Protein AF-A0A956I3L7-F1 (afdb_monomer_lite)

Secondary structure (DSSP, 8-state):
--HHHHHHHHHHHHHHHHHHHHTTS-HHHHHH-HHHHHHHHHHHHHHHHHTTT-------------TT-HHHHHHHHHHHHHHHHHHHHHHHHHHHHHHHHHHHHHHHHHHHHHHHHHHHHHHHHHHHHHHHHHHHHHHHHHHHHHHHHHHHHHHHHHHHHHHHHHHHHHHIIIIIHHHHHHHHHHHHHHHHHHHHHHHHHHHHHHHHHHHHHHHHHS-SSSHHHHHHHHHHHHHHHHHTTSS-------------------SSSSTTTHHHHHHHHHH---HHHHHHTTS---------

Foldseek 3Di:
DPPVVVVVVLVVLLVVLLVVLVVVDDLVRCVVCVPVSQVSSQVSSQVVCVVVPDHDDDDHDDDDDDPVCVVVVVVVVVVVVVVVVVVVVVVVVVVVVVVVVVVVVVVVVVVVVVVVVVVVVVVVVVVVVVVVVVVVVVVVVVVVVVVVVVVVVVVVVVVVVVVVVVVVVVCCVVPVVVVVVVVVVVVVVVVVVVVVVVVVVVVVVVVVVVVVVVPVVDPDPPPVVVCVVVVVVVVVVVVVPPPDPDDDDDDDDDDDDDDDDDDPPVVVVVVVVVVCVPPVDDPVVVVVVVPDDDDDDDDD

Structure (mmCIF, N/CA/C/O backbone):
data_AF-A0A956I3L7-F1
#
_entry.id   AF-A0A956I3L7-F1
#
loop_
_atom_site.group_PDB
_atom_site.id
_atom_site.type_symbol
_atom_site.label_atom_id
_atom_site.label_alt_id
_atom_site.label_comp_id
_atom_site.label_as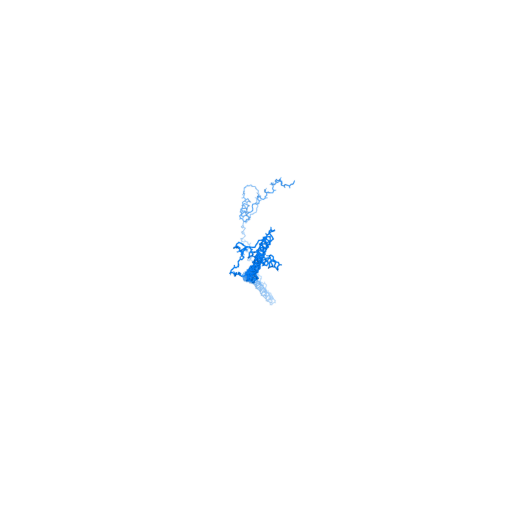ym_id
_atom_site.label_entity_id
_atom_site.label_seq_id
_atom_site.pdbx_PDB_ins_code
_atom_site.Cartn_x
_atom_site.Cartn_y
_atom_site.Cartn_z
_atom_site.occupancy
_atom_site.B_iso_or_equiv
_atom_site.auth_seq_id
_atom_site.auth_comp_id
_atom_site.auth_asym_id
_atom_site.auth_atom_id
_atom_site.pdbx_PDB_model_num
ATOM 1 N N . LYS A 1 1 ? -61.098 -6.245 87.741 1.00 63.22 1 LYS A N 1
ATOM 2 C CA . LYS A 1 1 ? -60.316 -5.208 87.028 1.00 63.22 1 LYS A CA 1
ATOM 3 C C . LYS A 1 1 ? -61.206 -4.581 85.975 1.00 63.22 1 LYS A C 1
ATOM 5 O O . LYS A 1 1 ? -61.964 -5.313 85.343 1.00 63.22 1 LYS A O 1
ATOM 10 N N . SER A 1 2 ? -61.163 -3.263 85.810 1.00 82.19 2 SER A N 1
ATOM 11 C CA . SER A 1 2 ? -61.859 -2.617 84.692 1.00 82.19 2 SER A CA 1
ATOM 12 C C . SER A 1 2 ? -61.231 -3.060 83.359 1.00 82.19 2 SER A C 1
ATOM 14 O O . SER A 1 2 ? -60.049 -3.401 83.302 1.00 82.19 2 SER A O 1
ATOM 16 N N . ARG A 1 3 ? -61.993 -3.062 82.257 1.00 82.44 3 ARG A N 1
ATOM 17 C CA . ARG A 1 3 ? -61.459 -3.391 80.917 1.00 82.44 3 ARG A CA 1
ATOM 18 C C . ARG A 1 3 ? -60.275 -2.487 80.533 1.00 82.44 3 ARG A C 1
ATOM 20 O O . ARG A 1 3 ? -59.364 -2.926 79.840 1.00 82.44 3 ARG A O 1
ATOM 27 N N . ALA A 1 4 ? -60.277 -1.245 81.020 1.00 85.81 4 ALA A N 1
ATOM 28 C CA . ALA A 1 4 ? -59.193 -0.287 80.833 1.00 85.81 4 ALA A CA 1
ATOM 29 C C . ALA A 1 4 ? -57.895 -0.719 81.540 1.00 85.81 4 ALA A C 1
ATOM 31 O O . ALA A 1 4 ? -56.825 -0.612 80.950 1.00 85.81 4 ALA A O 1
ATOM 32 N N . GLU A 1 5 ? -57.977 -1.272 82.754 1.00 83.56 5 GLU A N 1
ATOM 33 C CA . GLU A 1 5 ? -56.811 -1.828 83.458 1.00 83.56 5 GLU A CA 1
ATOM 34 C C . GLU A 1 5 ? -56.231 -3.049 82.740 1.00 83.56 5 GLU A C 1
ATOM 36 O O . GLU A 1 5 ? -55.015 -3.172 82.644 1.00 83.56 5 GLU A O 1
ATOM 41 N N . ILE A 1 6 ? -57.078 -3.939 82.211 1.00 84.69 6 ILE A N 1
ATOM 42 C CA . ILE A 1 6 ? -56.622 -5.136 81.483 1.00 84.69 6 ILE A CA 1
ATOM 43 C C . ILE A 1 6 ? -55.900 -4.736 80.190 1.00 84.69 6 ILE A C 1
ATOM 45 O O . ILE A 1 6 ? -54.824 -5.251 79.906 1.00 84.69 6 ILE A O 1
ATOM 49 N N . MET A 1 7 ? -56.441 -3.765 79.443 1.00 86.69 7 MET A N 1
ATOM 50 C CA . MET A 1 7 ? -55.773 -3.233 78.249 1.00 86.69 7 MET A CA 1
ATOM 51 C C . MET A 1 7 ? -54.461 -2.516 78.574 1.00 86.69 7 MET A C 1
ATOM 53 O O . MET A 1 7 ? -53.517 -2.601 77.793 1.00 86.69 7 MET A O 1
ATOM 57 N N . LYS A 1 8 ? -54.391 -1.816 79.713 1.00 89.81 8 LYS A N 1
ATOM 58 C CA . LYS A 1 8 ? -53.162 -1.153 80.158 1.00 89.81 8 LYS A CA 1
ATOM 59 C C . LYS A 1 8 ? -52.068 -2.173 80.480 1.00 89.81 8 LYS A C 1
ATOM 61 O O . LYS A 1 8 ? -50.970 -2.042 79.958 1.00 89.81 8 LYS A O 1
ATOM 66 N N . VAL A 1 9 ? -52.392 -3.210 81.255 1.00 86.50 9 VAL A N 1
ATOM 67 C CA . VAL A 1 9 ? -51.440 -4.279 81.604 1.00 86.50 9 VAL A CA 1
ATOM 68 C C . VAL A 1 9 ? -50.968 -5.024 80.353 1.00 86.50 9 VAL A C 1
ATOM 70 O O . VAL A 1 9 ? -49.772 -5.198 80.174 1.00 86.50 9 VAL A O 1
ATOM 73 N N . ALA A 1 10 ? -51.876 -5.385 79.441 1.00 86.94 10 ALA A N 1
ATOM 74 C CA . ALA A 1 10 ? -51.508 -6.052 78.190 1.00 86.94 10 ALA A CA 1
ATOM 75 C C . ALA A 1 10 ? -50.578 -5.198 77.309 1.00 86.94 10 ALA A C 1
ATOM 77 O O . ALA A 1 10 ? -49.649 -5.719 76.696 1.00 86.94 10 ALA A O 1
ATOM 78 N N . ARG A 1 11 ? -50.810 -3.877 77.260 1.00 88.88 11 ARG A N 1
ATOM 79 C CA . ARG A 1 11 ? -49.937 -2.938 76.545 1.00 88.88 11 ARG A CA 1
ATOM 80 C C . ARG A 1 11 ? -48.554 -2.864 77.185 1.00 88.88 11 ARG A C 1
ATOM 82 O O . ARG A 1 11 ? -47.568 -2.955 76.468 1.00 88.88 11 ARG A O 1
ATOM 89 N N . GLU A 1 12 ? -48.486 -2.727 78.507 1.00 90.12 12 GLU A N 1
ATOM 90 C CA . GLU A 1 12 ? -47.218 -2.657 79.242 1.00 90.12 12 GLU A CA 1
ATOM 91 C C . GLU A 1 12 ? -46.394 -3.947 79.078 1.00 90.12 12 GLU A C 1
ATOM 93 O O . GLU A 1 12 ? -45.185 -3.869 78.871 1.00 90.12 12 GLU A O 1
ATOM 98 N N . THR A 1 13 ? -47.034 -5.123 79.080 1.00 88.25 13 THR A N 1
ATOM 99 C CA . THR A 1 13 ? -46.373 -6.413 78.805 1.00 88.25 13 THR A CA 1
ATOM 100 C C . THR A 1 13 ? -45.817 -6.478 77.379 1.00 88.25 13 THR A C 1
ATOM 102 O O . THR A 1 13 ? -44.652 -6.818 77.185 1.00 88.25 13 THR A O 1
ATOM 105 N N . LEU A 1 14 ? -46.602 -6.081 76.371 1.00 88.50 14 LEU A N 1
ATOM 106 C CA . LEU A 1 14 ? -46.150 -6.058 74.975 1.00 88.50 14 LEU A CA 1
ATOM 107 C C . LEU A 1 14 ? -45.019 -5.047 74.729 1.00 88.50 14 LEU A C 1
ATOM 109 O O . LEU A 1 14 ? -44.084 -5.340 73.986 1.00 88.50 14 LEU A O 1
ATOM 113 N N . GLU A 1 15 ? -45.075 -3.872 75.358 1.00 89.81 15 GLU A N 1
ATOM 114 C CA . GLU A 1 15 ? -44.004 -2.870 75.296 1.00 89.81 15 GLU A CA 1
ATOM 115 C C . GLU A 1 15 ? -42.722 -3.362 75.986 1.00 89.81 15 GLU A C 1
ATOM 117 O O . GLU A 1 15 ? -41.619 -3.095 75.500 1.00 89.81 15 GLU A O 1
ATOM 122 N N . GLY A 1 16 ? -42.860 -4.113 77.084 1.00 89.88 16 GLY A N 1
ATOM 123 C CA . GLY A 1 16 ? -41.756 -4.782 77.770 1.00 89.88 16 GLY A CA 1
ATOM 124 C C . GLY A 1 16 ? -41.037 -5.781 76.864 1.00 89.88 16 GLY A C 1
ATOM 125 O O . GLY A 1 16 ? -39.820 -5.683 76.692 1.00 89.88 16 GLY A O 1
ATOM 126 N N . ASN A 1 17 ? -41.791 -6.662 76.206 1.00 88.31 17 ASN A N 1
ATOM 127 C CA . ASN A 1 17 ? -41.230 -7.702 75.335 1.00 88.31 17 ASN A CA 1
ATOM 128 C C . ASN A 1 17 ? -40.648 -7.099 74.054 1.00 88.31 17 ASN A C 1
ATOM 130 O O . ASN A 1 17 ? -39.552 -7.470 73.632 1.00 88.31 17 ASN A O 1
ATOM 134 N N . LEU A 1 18 ? -41.300 -6.068 73.503 1.00 89.31 18 LEU A N 1
ATOM 135 C CA . LEU A 1 18 ? -40.758 -5.272 72.402 1.00 89.31 18 LEU A CA 1
ATOM 136 C C . LEU A 1 18 ? -39.398 -4.668 72.770 1.00 89.31 18 LEU A C 1
ATOM 138 O O . LEU A 1 18 ? -38.443 -4.782 72.003 1.00 89.31 18 LEU A O 1
ATOM 142 N N . ARG A 1 19 ? -39.282 -4.062 73.956 1.00 88.81 19 ARG A N 1
ATOM 143 C CA . ARG A 1 19 ? -38.024 -3.473 74.431 1.00 88.81 19 ARG A CA 1
ATOM 144 C C . ARG A 1 19 ? -36.947 -4.533 74.678 1.00 88.81 19 ARG A C 1
ATOM 146 O O . ARG A 1 19 ? -35.793 -4.294 74.329 1.00 88.81 19 ARG A O 1
ATOM 153 N N . GLY A 1 20 ? -37.312 -5.683 75.244 1.00 88.44 20 GLY A N 1
ATOM 154 C CA . GLY A 1 20 ? -36.397 -6.799 75.495 1.00 88.44 20 GLY A CA 1
ATOM 155 C C . GLY A 1 20 ? -35.782 -7.343 74.207 1.00 88.44 20 GLY A C 1
ATOM 156 O O . GLY A 1 20 ? -34.559 -7.420 74.089 1.00 88.44 20 GLY A O 1
ATOM 157 N N . VAL A 1 21 ? -36.611 -7.621 73.197 1.00 87.12 21 VAL A N 1
ATOM 158 C CA . VAL A 1 21 ? -36.133 -8.112 71.895 1.00 87.12 21 VAL A CA 1
ATOM 159 C C . VAL A 1 21 ? -35.312 -7.037 71.168 1.00 87.12 21 VAL A C 1
ATOM 161 O O . VAL A 1 21 ? -34.251 -7.349 70.623 1.00 87.12 21 VAL A O 1
ATOM 164 N N . MET A 1 22 ? -35.724 -5.762 71.220 1.00 86.25 22 MET A N 1
ATOM 165 C CA . MET A 1 22 ? -34.963 -4.645 70.632 1.00 86.25 22 MET A CA 1
ATOM 166 C C . MET A 1 22 ? -33.585 -4.431 71.263 1.00 86.25 22 MET A C 1
ATOM 168 O O . MET A 1 22 ? -32.680 -3.977 70.571 1.00 86.25 22 MET A O 1
ATOM 172 N N . ALA A 1 23 ? -33.382 -4.792 72.532 1.00 87.56 23 ALA A N 1
ATOM 173 C CA . ALA A 1 23 ? -32.074 -4.682 73.179 1.00 87.56 23 ALA A CA 1
ATOM 174 C C . ALA A 1 23 ? -31.037 -5.685 72.635 1.00 87.56 23 ALA A C 1
ATOM 176 O O . ALA A 1 23 ? -29.838 -5.492 72.826 1.00 87.56 23 ALA A O 1
ATOM 177 N N . THR A 1 24 ? -31.484 -6.752 71.966 1.00 87.38 24 THR A N 1
ATOM 178 C CA . THR A 1 24 ? -30.609 -7.820 71.450 1.00 87.38 24 THR A CA 1
ATOM 179 C C . THR A 1 24 ? -30.235 -7.661 69.975 1.00 87.38 24 THR A C 1
ATOM 181 O O . THR A 1 24 ? -29.331 -8.348 69.501 1.00 87.38 24 THR A O 1
ATOM 184 N N . LEU A 1 25 ? -30.913 -6.771 69.243 1.00 87.75 25 LEU A N 1
ATOM 185 C CA . LEU A 1 25 ? -30.753 -6.584 67.799 1.00 87.75 25 LEU A CA 1
ATOM 186 C C . LEU A 1 25 ? -30.222 -5.186 67.483 1.00 87.75 25 LEU A C 1
ATOM 188 O O . LEU A 1 25 ? -30.549 -4.215 68.161 1.00 87.75 25 LEU A O 1
ATOM 192 N N . THR A 1 26 ? -29.437 -5.062 66.412 1.00 88.38 26 THR A N 1
ATOM 193 C CA . THR A 1 26 ? -29.002 -3.742 65.934 1.00 88.38 26 THR A CA 1
ATOM 194 C C . THR A 1 26 ? -30.087 -3.078 65.073 1.00 88.38 26 THR A C 1
ATOM 196 O O . THR A 1 26 ? -30.868 -3.784 64.424 1.00 88.38 26 THR A O 1
ATOM 199 N N . PRO A 1 27 ? -30.141 -1.733 64.990 1.00 85.44 27 PRO A N 1
ATOM 200 C CA . PRO A 1 27 ? -31.133 -1.025 64.173 1.00 85.44 27 PRO A CA 1
ATOM 201 C C . PRO A 1 27 ? -31.183 -1.488 62.705 1.00 85.44 27 PRO A C 1
ATOM 203 O O . PRO A 1 27 ? -32.245 -1.502 62.082 1.00 85.44 27 PRO A O 1
ATOM 206 N N . GLU A 1 28 ? -30.051 -1.911 62.138 1.00 85.38 28 GLU A N 1
ATOM 207 C CA . GLU A 1 28 ? -29.968 -2.431 60.773 1.00 85.38 28 GLU A CA 1
ATOM 208 C C . GLU A 1 28 ? -30.591 -3.814 60.636 1.00 85.38 28 GLU A C 1
ATOM 210 O O . GLU A 1 28 ? -31.234 -4.072 59.621 1.00 85.38 28 GLU A O 1
ATOM 215 N N . GLN A 1 29 ? -30.410 -4.692 61.625 1.00 87.06 29 GLN A N 1
ATOM 216 C CA . GLN A 1 29 ? -30.987 -6.038 61.624 1.00 87.06 29 GLN A CA 1
ATOM 217 C C . GLN A 1 29 ? -32.512 -5.970 61.713 1.00 87.06 29 GLN A C 1
ATOM 219 O O . GLN A 1 29 ? -33.202 -6.626 60.937 1.00 87.06 29 GLN A O 1
ATOM 224 N N . VAL A 1 30 ? -33.031 -5.094 62.579 1.00 86.44 30 VAL A N 1
ATOM 225 C CA . VAL A 1 30 ? -34.476 -4.851 62.736 1.00 86.44 30 VAL A CA 1
ATOM 226 C C . VAL A 1 30 ? -35.106 -4.324 61.444 1.00 86.44 30 VAL A C 1
ATOM 228 O O . VAL A 1 30 ? -36.262 -4.619 61.139 1.00 86.44 30 VAL A O 1
ATOM 231 N N . ASN A 1 31 ? -34.358 -3.540 60.662 1.00 84.44 31 ASN A N 1
ATOM 232 C CA . ASN A 1 31 ? -34.863 -2.996 59.407 1.00 84.44 31 ASN A CA 1
ATOM 233 C C . ASN A 1 31 ? -34.664 -3.929 58.197 1.00 84.44 31 ASN A C 1
ATOM 235 O O . ASN A 1 31 ? -35.471 -3.874 57.271 1.00 84.44 31 ASN A O 1
ATOM 239 N N . GLN A 1 32 ? -33.612 -4.754 58.186 1.00 85.44 32 GLN A N 1
ATOM 240 C CA . GLN A 1 32 ? -33.314 -5.691 57.094 1.00 85.44 32 GLN A CA 1
ATOM 241 C C . GLN A 1 32 ? -34.198 -6.937 57.127 1.00 85.44 32 GLN A C 1
ATOM 243 O O . GLN A 1 32 ? -34.609 -7.392 56.063 1.00 85.44 32 GLN A O 1
ATOM 248 N N . ASP A 1 33 ? -34.506 -7.459 58.317 1.00 86.38 33 ASP A N 1
ATOM 249 C CA . ASP A 1 33 ? -35.279 -8.691 58.483 1.00 86.38 33 ASP A CA 1
ATOM 250 C C . ASP A 1 33 ? -36.397 -8.506 59.520 1.00 86.38 33 ASP A C 1
ATOM 252 O O . ASP A 1 33 ? -36.299 -8.864 60.699 1.00 86.38 33 ASP A O 1
ATOM 256 N N . LYS A 1 34 ? -37.483 -7.875 59.058 1.00 85.25 34 LYS A N 1
ATOM 257 C CA . LYS A 1 34 ? -38.670 -7.586 59.877 1.00 85.25 34 LYS A CA 1
ATOM 258 C C . LYS A 1 34 ? -39.440 -8.854 60.247 1.00 85.25 34 LYS A C 1
ATOM 260 O O . LYS A 1 34 ? -40.128 -8.856 61.264 1.00 85.25 34 LYS A O 1
ATOM 265 N N . GLU A 1 35 ? -39.341 -9.906 59.438 1.00 86.56 35 GLU A N 1
ATOM 266 C CA . GLU A 1 35 ? -40.045 -11.170 59.666 1.00 86.56 35 GLU A CA 1
ATOM 267 C C . GLU A 1 35 ? -39.396 -11.948 60.808 1.00 86.56 35 GLU A C 1
ATOM 269 O O . GLU A 1 35 ? -40.085 -12.311 61.761 1.00 86.56 35 GLU A O 1
ATOM 274 N N . ALA A 1 36 ? -38.069 -12.109 60.789 1.00 86.31 36 ALA A N 1
ATOM 275 C CA . ALA A 1 36 ? -37.352 -12.773 61.876 1.00 86.31 36 ALA A CA 1
ATOM 276 C C . ALA A 1 36 ? -37.520 -12.042 63.218 1.00 86.31 36 ALA A C 1
ATOM 278 O O . ALA A 1 36 ? -37.622 -12.673 64.273 1.00 86.31 36 ALA A O 1
ATOM 279 N N . PHE A 1 37 ? -37.576 -10.708 63.188 1.00 86.88 37 PHE A N 1
ATOM 280 C CA . PHE A 1 37 ? -37.888 -9.907 64.368 1.00 86.88 37 PHE A CA 1
ATOM 281 C C . PHE A 1 37 ? -39.329 -10.131 64.861 1.00 86.88 37 PHE A C 1
ATOM 283 O O . PHE A 1 37 ? -39.535 -10.343 66.057 1.00 86.88 37 PHE A O 1
ATOM 290 N N . ALA A 1 38 ? -40.316 -10.128 63.959 1.00 88.19 38 ALA A N 1
ATOM 291 C CA . ALA A 1 38 ? -41.718 -10.337 64.313 1.00 88.19 38 ALA A CA 1
ATOM 292 C C . ALA A 1 38 ? -41.971 -11.725 64.924 1.00 88.19 38 ALA A C 1
ATOM 294 O O . ALA A 1 38 ? -42.733 -11.824 65.883 1.00 88.19 38 ALA A O 1
ATOM 295 N N . VAL A 1 39 ? -41.308 -12.773 64.423 1.00 88.44 39 VAL A N 1
ATOM 296 C CA . VAL A 1 39 ? -41.415 -14.137 64.972 1.00 88.44 39 VAL A CA 1
ATOM 297 C C . VAL A 1 39 ? -40.924 -14.183 66.420 1.00 88.44 39 VAL A C 1
ATOM 299 O O . VAL A 1 39 ? -41.689 -14.555 67.304 1.00 88.44 39 VAL A O 1
ATOM 302 N N . LYS A 1 40 ? -39.703 -13.699 66.686 1.00 87.75 40 LYS A N 1
ATOM 303 C CA . LYS A 1 40 ? -39.127 -13.671 68.045 1.00 87.75 40 LYS A CA 1
ATOM 304 C C . LYS A 1 40 ? -39.965 -12.858 69.028 1.00 87.75 40 LYS A C 1
ATOM 306 O O . LYS A 1 40 ? -40.109 -13.231 70.185 1.00 87.75 40 LYS A O 1
ATOM 311 N N . LEU A 1 41 ? -40.513 -11.732 68.569 1.00 88.69 41 LEU A N 1
ATOM 312 C CA . LEU A 1 41 ? -41.381 -10.903 69.396 1.00 88.69 41 LEU A CA 1
ATOM 313 C C . LEU A 1 41 ? -42.715 -11.593 69.700 1.00 88.69 41 LEU A C 1
ATOM 315 O O . LEU A 1 41 ? -43.235 -11.434 70.799 1.00 88.69 41 LEU A O 1
ATOM 319 N N . THR A 1 42 ? -43.263 -12.341 68.743 1.00 89.81 42 THR A N 1
ATOM 320 C CA . THR A 1 42 ? -44.524 -13.073 68.921 1.00 89.81 42 THR A CA 1
ATOM 321 C C . THR A 1 42 ? -44.352 -14.215 69.918 1.00 89.81 42 THR A C 1
ATOM 323 O O . THR A 1 42 ? -45.177 -14.329 70.815 1.00 89.81 42 THR A O 1
ATOM 326 N N . GLU A 1 43 ? -43.260 -14.981 69.830 1.00 88.88 43 GLU A N 1
ATOM 327 C CA . GLU A 1 43 ? -42.950 -16.075 70.767 1.00 88.88 43 GLU A CA 1
ATOM 328 C C . GLU A 1 43 ? -42.854 -15.582 72.224 1.00 88.88 43 GLU A C 1
ATOM 330 O O . GLU A 1 43 ? -43.506 -16.128 73.115 1.00 88.88 43 GLU A O 1
ATOM 335 N N . GLU A 1 44 ? -42.104 -14.501 72.467 1.00 88.25 44 GLU A N 1
ATOM 336 C CA . GLU A 1 44 ? -41.941 -13.934 73.814 1.00 88.25 44 GLU A CA 1
ATOM 337 C C . GLU A 1 44 ? -43.244 -13.288 74.325 1.00 88.25 44 GLU A C 1
ATOM 339 O O . GLU A 1 44 ? -43.628 -13.420 75.487 1.00 88.25 44 GLU A O 1
ATOM 344 N N . ALA A 1 45 ? -43.965 -12.578 73.450 1.00 89.81 45 ALA A N 1
ATOM 345 C CA . ALA A 1 45 ? -45.243 -11.954 73.784 1.00 89.81 45 ALA A CA 1
ATOM 346 C C . ALA A 1 45 ? -46.350 -12.972 74.088 1.00 89.81 45 ALA A C 1
ATOM 348 O O . ALA A 1 45 ? -47.165 -12.730 74.979 1.00 89.81 45 ALA A O 1
ATOM 349 N N . GLU A 1 46 ? -46.396 -14.091 73.367 1.00 90.06 46 GLU A N 1
ATOM 350 C CA . GLU A 1 46 ? -47.381 -15.153 73.571 1.00 90.06 46 GLU A CA 1
ATOM 351 C C . GLU A 1 46 ? -47.207 -15.811 74.944 1.00 90.06 46 GLU A C 1
ATOM 353 O O . GLU A 1 46 ? -48.192 -15.980 75.668 1.00 90.06 46 GLU A O 1
ATOM 358 N N . HIS A 1 47 ? -45.965 -16.098 75.348 1.00 88.56 47 HIS A N 1
ATOM 359 C CA . HIS A 1 47 ? -45.659 -16.671 76.660 1.00 88.56 47 HIS A CA 1
ATOM 360 C C . HIS A 1 47 ? -46.150 -15.774 77.813 1.00 88.56 47 HIS A C 1
ATOM 362 O O . HIS A 1 47 ? -46.863 -16.231 78.713 1.00 88.56 47 HIS A O 1
ATOM 368 N N . ASP A 1 48 ? -45.847 -14.475 77.764 1.00 88.25 48 ASP A N 1
ATOM 369 C CA . ASP A 1 48 ? -46.184 -13.557 78.857 1.00 88.25 48 ASP A CA 1
ATOM 370 C C . ASP A 1 48 ? -47.652 -13.125 78.880 1.00 88.25 48 ASP A C 1
ATOM 372 O O . ASP A 1 48 ? -48.227 -12.943 79.958 1.00 88.25 48 ASP A O 1
ATOM 376 N N . LEU A 1 49 ? -48.302 -12.998 77.719 1.00 87.75 49 LEU A N 1
ATOM 377 C CA . LEU A 1 49 ? -49.740 -12.724 77.661 1.00 87.75 49 LEU A CA 1
ATOM 378 C C . LEU A 1 49 ? -50.563 -13.924 78.144 1.00 87.75 49 LEU A C 1
ATOM 380 O O . LEU A 1 49 ? -51.559 -13.730 78.852 1.00 87.75 49 LEU A O 1
ATOM 384 N N . THR A 1 50 ? -50.108 -15.149 77.862 1.00 88.50 50 THR A N 1
ATOM 385 C CA . THR A 1 50 ? -50.746 -16.380 78.350 1.00 88.50 50 THR A CA 1
ATOM 386 C C . THR A 1 50 ? -50.707 -16.460 79.878 1.00 88.50 50 THR A C 1
ATOM 388 O O . THR A 1 50 ? -51.717 -16.801 80.496 1.00 88.50 50 THR A O 1
ATOM 391 N N . ASN A 1 51 ? -49.607 -16.028 80.510 1.00 85.38 51 ASN A N 1
ATOM 392 C CA . ASN A 1 51 ? -49.474 -15.959 81.974 1.00 85.38 51 ASN A CA 1
ATOM 393 C C . ASN A 1 51 ? -50.489 -15.011 82.647 1.00 85.38 51 ASN A C 1
ATOM 395 O O . ASN A 1 51 ? -50.759 -15.134 83.843 1.00 85.38 51 ASN A O 1
ATOM 399 N N . ILE A 1 52 ? -51.081 -14.080 81.891 1.00 85.81 52 ILE A N 1
ATOM 400 C CA . ILE A 1 52 ? -52.102 -13.126 82.357 1.00 85.81 52 ILE A CA 1
ATOM 401 C C . ILE A 1 52 ? -53.511 -13.524 81.848 1.00 85.81 52 ILE A C 1
ATOM 403 O O . ILE A 1 52 ? -54.509 -12.892 82.206 1.00 85.81 52 ILE A O 1
ATOM 407 N N . GLY A 1 53 ? -53.622 -14.609 81.070 1.00 86.25 53 GLY A N 1
ATOM 408 C CA . GLY A 1 53 ? -54.878 -15.146 80.536 1.00 86.25 53 GLY A CA 1
ATOM 409 C C . GLY A 1 53 ? -55.360 -14.485 79.239 1.00 86.25 53 GLY A C 1
ATOM 410 O O . GLY A 1 53 ? -56.563 -14.469 78.977 1.00 86.25 53 GLY A O 1
ATOM 411 N N . LEU A 1 54 ? -54.453 -13.909 78.445 1.00 88.19 54 LEU A N 1
ATOM 412 C CA . LEU A 1 54 ? -54.736 -13.284 77.149 1.00 88.19 54 LEU A CA 1
ATOM 413 C C . LEU A 1 54 ? -54.089 -14.086 76.013 1.00 88.19 54 LEU A C 1
ATOM 415 O O . LEU A 1 54 ? -52.983 -14.589 76.167 1.00 88.19 54 LEU A O 1
ATOM 419 N N . VAL A 1 55 ? -54.764 -14.167 74.864 1.00 87.81 55 VAL A N 1
ATOM 420 C CA . VAL A 1 55 ? -54.250 -14.838 73.658 1.00 87.81 55 VAL A CA 1
ATOM 421 C C . VAL A 1 55 ? -53.886 -13.787 72.616 1.00 87.81 55 VAL A C 1
ATOM 423 O O . VAL A 1 55 ? -54.686 -12.893 72.324 1.00 87.81 55 VAL A O 1
ATOM 426 N N . LEU A 1 56 ? -52.678 -13.896 72.067 1.00 86.69 56 LEU A N 1
ATOM 427 C CA . LEU A 1 56 ? -52.198 -13.061 70.973 1.00 86.69 56 LEU A CA 1
ATOM 428 C C . LEU A 1 56 ? -52.540 -13.735 69.638 1.00 86.69 56 LEU A C 1
ATOM 430 O O . LEU A 1 56 ? -52.070 -14.831 69.371 1.00 86.69 56 LEU A O 1
ATOM 434 N N . ASP A 1 57 ? -53.361 -13.088 68.809 1.00 85.81 57 ASP A N 1
ATOM 435 C CA . ASP A 1 57 ? -53.786 -13.649 67.515 1.00 85.81 57 ASP A CA 1
ATOM 436 C C . ASP A 1 57 ? -52.805 -13.283 66.389 1.00 85.81 57 ASP A C 1
ATOM 438 O O . ASP A 1 57 ? -52.253 -14.142 65.708 1.00 85.81 57 ASP A O 1
ATOM 442 N N . THR A 1 58 ? -52.525 -11.986 66.209 1.00 83.62 58 THR A N 1
ATOM 443 C CA . THR A 1 58 ? -51.555 -11.523 65.207 1.00 83.62 58 THR A CA 1
ATOM 444 C C . THR A 1 58 ? -50.777 -10.303 65.690 1.00 83.62 58 THR A C 1
ATOM 446 O O . THR A 1 58 ? -51.332 -9.393 66.310 1.00 83.62 58 THR A O 1
ATOM 449 N N . LEU A 1 59 ? -49.487 -10.256 65.352 1.00 84.00 59 LEU A N 1
ATOM 450 C CA . LEU A 1 59 ? -48.614 -9.107 65.575 1.00 84.00 59 LEU A CA 1
ATOM 451 C C . LEU A 1 59 ? -47.892 -8.769 64.264 1.00 84.00 59 LEU A C 1
ATOM 453 O O . LEU A 1 59 ? -47.255 -9.623 63.654 1.00 84.00 59 LEU A O 1
ATOM 457 N N . LYS A 1 60 ? -48.018 -7.520 63.799 1.00 85.31 60 LYS A N 1
ATOM 458 C CA . LYS A 1 60 ? -47.370 -7.034 62.570 1.00 85.31 60 LYS A CA 1
ATOM 459 C C . LYS A 1 60 ? -46.610 -5.747 62.836 1.00 85.31 60 LYS A C 1
ATOM 461 O O . LYS A 1 60 ? -47.157 -4.798 63.395 1.00 85.31 60 LYS A O 1
ATOM 466 N N . ILE A 1 61 ? -45.372 -5.699 62.359 1.00 87.12 61 ILE A N 1
ATOM 467 C CA . ILE A 1 61 ? -44.551 -4.491 62.385 1.00 87.12 61 ILE A CA 1
ATOM 468 C C . ILE A 1 61 ? -44.917 -3.632 61.177 1.00 87.12 61 ILE A C 1
ATOM 470 O O . ILE A 1 61 ? -44.846 -4.097 60.042 1.00 87.12 61 ILE A O 1
ATOM 474 N N . GLN A 1 62 ? -45.317 -2.383 61.416 1.00 85.44 62 GLN A N 1
ATOM 475 C CA . GLN A 1 62 ? -45.655 -1.451 60.339 1.00 85.44 62 GLN A CA 1
ATOM 476 C C . GLN A 1 62 ? -44.407 -0.715 59.852 1.00 85.44 62 GLN A C 1
ATOM 478 O O . GLN A 1 62 ? -43.934 -0.959 58.748 1.00 85.44 62 GLN A O 1
ATOM 483 N N . ASN A 1 63 ? -43.834 0.139 60.701 1.00 84.12 63 ASN A N 1
ATOM 484 C CA . ASN A 1 63 ? -42.679 0.965 60.368 1.00 84.12 63 ASN A CA 1
ATOM 485 C C . ASN A 1 63 ? -41.648 0.920 61.494 1.00 84.12 63 ASN A C 1
ATOM 487 O O . ASN A 1 63 ? -41.998 0.772 62.662 1.00 84.12 63 ASN A O 1
ATOM 491 N N . VAL A 1 64 ? -40.378 1.057 61.119 1.00 84.25 64 VAL A N 1
ATOM 492 C CA . VAL A 1 64 ? -39.252 1.179 62.048 1.00 84.25 64 VAL A CA 1
ATOM 493 C C . VAL A 1 64 ? -38.576 2.493 61.708 1.00 84.25 64 VAL A C 1
ATOM 495 O O . VAL A 1 64 ? -38.116 2.673 60.583 1.00 84.25 64 VAL A O 1
ATOM 498 N N . THR A 1 65 ? -38.570 3.413 62.660 1.00 84.44 65 THR A N 1
ATOM 499 C CA . THR A 1 65 ? -37.980 4.744 62.519 1.00 84.44 65 THR A CA 1
ATOM 500 C C . THR A 1 65 ? -37.135 5.026 63.740 1.00 84.44 65 THR A C 1
ATOM 502 O O . THR A 1 65 ? -37.440 4.543 64.830 1.00 84.44 65 THR A O 1
ATOM 505 N N . ASP A 1 66 ? -36.095 5.823 63.562 1.00 86.88 66 ASP A N 1
ATOM 506 C CA . ASP A 1 66 ? -35.239 6.260 64.648 1.00 86.88 66 ASP A CA 1
ATOM 507 C C . ASP A 1 66 ? -35.353 7.779 64.845 1.00 86.88 66 ASP A C 1
ATOM 509 O O . ASP A 1 66 ? -35.602 8.522 63.899 1.00 86.88 66 ASP A O 1
ATOM 513 N N . GLU A 1 67 ? -35.189 8.252 66.080 1.00 85.56 67 GLU A N 1
ATOM 514 C CA . GLU A 1 67 ? -35.333 9.681 66.407 1.00 85.56 67 GLU A CA 1
ATOM 515 C C . GLU A 1 67 ? -34.174 10.536 65.863 1.00 85.56 67 GLU A C 1
ATOM 517 O O . GLU A 1 67 ? -34.321 11.743 65.680 1.00 85.56 67 GLU A O 1
ATOM 522 N N . VAL A 1 68 ? -33.019 9.914 65.594 1.00 86.88 68 VAL A N 1
ATOM 523 C CA . VAL A 1 68 ? -31.771 10.592 65.201 1.00 86.88 68 VAL A CA 1
ATOM 524 C C . VAL A 1 68 ? -31.553 10.575 63.672 1.00 86.88 68 VAL A C 1
ATOM 526 O O . VAL A 1 68 ? -30.664 11.260 63.164 1.00 86.88 68 VAL A O 1
ATOM 529 N N . GLY A 1 69 ? -32.368 9.841 62.907 1.00 87.31 69 GLY A N 1
ATOM 530 C CA . GLY A 1 69 ? -32.275 9.722 61.443 1.00 87.31 69 GLY A CA 1
ATOM 531 C C . GLY A 1 69 ? -31.104 8.870 60.923 1.00 87.31 69 GLY A C 1
ATOM 532 O O . GLY A 1 69 ? -30.675 9.020 59.774 1.00 87.31 69 GLY A O 1
ATOM 533 N N . TYR A 1 70 ? -30.546 7.991 61.751 1.00 88.25 70 TYR A N 1
ATOM 534 C CA . TYR A 1 70 ? -29.480 7.042 61.444 1.00 88.25 70 TYR A CA 1
ATOM 535 C C . TYR A 1 70 ? -29.814 6.130 60.256 1.00 88.25 70 TYR A C 1
ATOM 537 O O . TYR A 1 70 ? -29.004 5.991 59.332 1.00 88.25 70 TYR A O 1
ATOM 545 N N . LEU A 1 71 ? -31.011 5.531 60.240 1.00 86.12 71 LEU A N 1
ATOM 546 C CA . LEU A 1 71 ? -31.397 4.587 59.183 1.00 86.12 71 LEU A CA 1
ATOM 547 C C . LEU A 1 71 ? -31.547 5.293 57.827 1.00 86.12 71 LEU A C 1
ATOM 549 O O . LEU A 1 71 ? -31.094 4.778 56.798 1.00 86.12 71 LEU A O 1
ATOM 553 N N . ASP A 1 72 ? -32.070 6.517 57.837 1.00 88.56 72 ASP A N 1
ATOM 554 C CA . ASP A 1 72 ? -32.184 7.362 56.647 1.00 88.56 72 ASP A CA 1
ATOM 555 C C . ASP A 1 72 ? -30.813 7.804 56.122 1.00 88.56 72 ASP A C 1
ATOM 557 O O . ASP A 1 72 ? -30.575 7.848 54.908 1.00 88.56 72 ASP A O 1
ATOM 561 N N . ALA A 1 73 ? -29.869 8.113 57.015 1.00 90.31 73 ALA A N 1
ATOM 562 C CA . ALA A 1 73 ? -28.497 8.442 56.639 1.00 90.31 73 ALA A CA 1
ATOM 563 C C . ALA A 1 73 ? -27.787 7.257 55.959 1.00 90.31 73 ALA A C 1
ATOM 565 O O . ALA A 1 73 ? -27.151 7.449 54.916 1.00 90.31 73 ALA A O 1
ATOM 566 N N . ILE A 1 74 ? -27.949 6.032 56.476 1.00 89.19 74 ILE A N 1
ATOM 567 C CA . ILE A 1 74 ? -27.415 4.812 55.844 1.00 89.19 74 ILE A CA 1
ATOM 568 C C . ILE A 1 74 ? -28.043 4.591 54.467 1.00 89.19 74 ILE A C 1
ATOM 570 O O . ILE A 1 74 ? -27.326 4.300 53.506 1.00 89.19 74 ILE A O 1
ATOM 574 N N . GLY A 1 75 ? -29.363 4.749 54.344 1.00 89.94 75 GLY A N 1
ATOM 575 C CA . GLY A 1 75 ? -30.067 4.608 53.068 1.00 89.94 75 GLY A CA 1
ATOM 576 C C . GLY A 1 75 ? -29.553 5.588 52.010 1.00 89.94 75 GLY A C 1
ATOM 577 O O . GLY A 1 75 ? -29.255 5.193 50.876 1.00 89.94 75 GLY A O 1
ATOM 578 N N . ARG A 1 76 ? -29.357 6.857 52.393 1.00 92.81 76 ARG A N 1
ATOM 579 C CA . ARG A 1 76 ? -28.767 7.881 51.516 1.00 92.81 76 ARG A CA 1
ATOM 580 C C . ARG A 1 76 ? -27.327 7.553 51.129 1.00 92.81 76 ARG A C 1
ATOM 582 O O . ARG A 1 76 ? -26.989 7.664 49.951 1.00 92.81 76 ARG A O 1
ATOM 589 N N . MET A 1 77 ? -26.500 7.108 52.075 1.00 93.19 77 MET A N 1
ATOM 590 C CA . MET A 1 77 ? -25.105 6.736 51.814 1.00 93.19 77 MET A CA 1
ATOM 591 C C . MET A 1 77 ? -25.005 5.552 50.845 1.00 93.19 77 MET A C 1
ATOM 593 O O . MET A 1 77 ? -24.273 5.629 49.860 1.00 93.19 77 MET A O 1
ATOM 597 N N . ARG A 1 78 ? -25.787 4.488 51.069 1.00 91.75 78 ARG A N 1
ATOM 598 C CA . ARG A 1 78 ? -25.841 3.322 50.170 1.00 91.75 78 ARG A CA 1
ATOM 599 C C . ARG A 1 78 ? -26.327 3.709 48.777 1.00 91.75 78 ARG A C 1
ATOM 601 O O . ARG A 1 78 ? -25.749 3.278 47.786 1.00 91.75 78 ARG A O 1
ATOM 608 N N . SER A 1 79 ? -27.341 4.568 48.692 1.00 94.94 79 SER A N 1
ATOM 609 C CA . SER A 1 79 ? -27.844 5.074 47.410 1.00 94.94 79 SER A CA 1
ATOM 610 C C . SER A 1 79 ? -26.783 5.880 46.657 1.00 94.94 79 SER A C 1
ATOM 612 O O . SER A 1 79 ? -26.624 5.717 45.447 1.00 94.94 79 SER A O 1
ATOM 614 N N . ALA A 1 80 ? -26.034 6.732 47.361 1.00 96.50 80 ALA A N 1
ATOM 615 C CA . ALA A 1 80 ? -24.930 7.489 46.781 1.00 96.50 80 ALA A CA 1
ATOM 616 C C . ALA A 1 80 ? -23.792 6.569 46.305 1.00 96.50 80 ALA A C 1
ATOM 618 O O . ALA A 1 80 ? -23.269 6.774 45.211 1.00 96.50 80 ALA A O 1
ATOM 619 N N . ASP A 1 81 ? -23.449 5.532 47.075 1.00 96.25 81 ASP A N 1
ATOM 620 C CA . ASP A 1 81 ? -22.427 4.549 46.701 1.00 96.25 81 ASP A CA 1
ATOM 621 C C . ASP A 1 81 ? -22.831 3.735 45.464 1.00 96.25 81 ASP A C 1
ATOM 623 O O . ASP A 1 81 ? -22.038 3.595 44.535 1.00 96.25 81 ASP A O 1
ATOM 627 N N . ILE A 1 82 ? -24.085 3.275 45.388 1.00 96.62 82 ILE A N 1
ATOM 628 C CA . ILE A 1 82 ? -24.610 2.573 44.207 1.00 96.62 82 ILE A CA 1
ATOM 629 C C . ILE A 1 82 ? -24.540 3.475 42.973 1.00 96.62 82 ILE A C 1
ATOM 631 O O . ILE A 1 82 ? -24.042 3.048 41.933 1.00 96.62 82 ILE A O 1
ATOM 635 N N . ARG A 1 83 ? -24.976 4.738 43.082 1.00 96.81 83 ARG A N 1
ATOM 636 C CA . ARG A 1 83 ? -24.895 5.702 41.970 1.00 96.81 83 ARG A CA 1
ATOM 637 C C . ARG A 1 83 ? -23.455 5.949 41.539 1.00 96.81 83 ARG A C 1
ATOM 639 O O . ARG A 1 83 ? -23.174 5.939 40.346 1.00 96.81 83 ARG A O 1
ATOM 646 N N . LYS A 1 84 ? -22.538 6.124 42.492 1.00 97.50 84 LYS A N 1
ATOM 647 C CA . LYS A 1 84 ? -21.109 6.292 42.211 1.00 97.50 84 LYS A CA 1
ATOM 648 C C . LYS A 1 84 ? -20.547 5.068 41.488 1.00 97.50 84 LYS A C 1
ATOM 650 O O . LYS A 1 84 ? -19.870 5.221 40.478 1.00 97.50 84 LYS A O 1
ATOM 655 N N . LYS A 1 85 ? -20.833 3.860 41.977 1.00 97.69 85 LYS A N 1
ATOM 656 C CA . LYS A 1 85 ? -20.390 2.607 41.350 1.00 97.69 85 LYS A CA 1
ATOM 657 C C . LYS A 1 85 ? -20.951 2.451 39.940 1.00 97.69 85 LYS A C 1
ATOM 659 O O . LYS A 1 85 ? -20.194 2.087 39.047 1.00 97.69 85 LYS A O 1
ATOM 664 N N . ALA A 1 86 ? -22.225 2.781 39.728 1.00 97.88 86 ALA A N 1
ATOM 665 C CA . ALA A 1 86 ? -22.844 2.773 38.406 1.00 97.88 86 ALA A CA 1
ATOM 666 C C . ALA A 1 86 ? -22.153 3.761 37.452 1.00 97.88 86 ALA A C 1
ATOM 668 O O . ALA A 1 86 ? -21.735 3.365 36.371 1.00 97.88 86 ALA A O 1
ATOM 669 N N . GLN A 1 87 ? -21.925 5.005 37.886 1.00 97.69 87 GLN A N 1
ATOM 670 C CA . GLN A 1 87 ? -21.214 6.012 37.087 1.00 97.69 87 GLN A CA 1
ATOM 671 C C . GLN A 1 87 ? -19.781 5.588 36.747 1.00 97.69 87 GLN A C 1
ATOM 673 O O . GLN A 1 87 ? -19.331 5.770 35.619 1.00 97.69 87 GLN A O 1
ATOM 678 N N . VAL A 1 88 ? -19.057 4.998 37.703 1.00 97.94 88 VAL A N 1
ATOM 679 C CA . VAL A 1 88 ? -17.706 4.470 37.463 1.00 97.94 88 VAL A CA 1
ATOM 680 C C . VAL A 1 88 ? -17.747 3.314 36.463 1.00 97.94 88 VAL A C 1
ATOM 682 O O . VAL A 1 88 ? -16.921 3.276 35.554 1.00 97.94 88 VAL A O 1
ATOM 685 N N . ALA A 1 89 ? -18.705 2.395 36.594 1.00 97.94 89 ALA A N 1
ATOM 686 C CA . ALA A 1 89 ? -18.865 1.280 35.666 1.00 97.94 89 ALA A CA 1
ATOM 687 C C . ALA A 1 89 ? -19.195 1.764 34.244 1.00 97.94 89 ALA A C 1
ATOM 689 O O . ALA A 1 89 ? -18.580 1.297 33.287 1.00 97.94 89 ALA A O 1
ATOM 690 N N . GLU A 1 90 ? -20.094 2.741 34.103 1.00 97.94 90 GLU A N 1
ATOM 691 C CA . GLU A 1 90 ? -20.416 3.366 32.816 1.00 97.94 90 GLU A CA 1
ATOM 692 C C . GLU A 1 90 ? -19.200 4.067 32.206 1.00 97.94 90 GLU A C 1
ATOM 694 O O . GLU A 1 90 ? -18.890 3.845 31.036 1.00 97.94 90 GLU A O 1
ATOM 699 N N . ALA A 1 91 ? -18.465 4.859 32.991 1.00 97.88 91 ALA A N 1
ATOM 700 C CA . ALA A 1 91 ? -17.270 5.553 32.520 1.00 97.88 91 ALA A CA 1
ATOM 701 C C . ALA A 1 91 ? -16.171 4.573 32.075 1.00 97.88 91 ALA A C 1
ATOM 703 O O . ALA A 1 91 ? -15.531 4.784 31.043 1.00 97.88 91 ALA A O 1
ATOM 704 N N . LEU A 1 92 ? -15.969 3.478 32.816 1.00 97.69 92 LEU A N 1
ATOM 705 C CA . LEU A 1 92 ? -15.023 2.424 32.446 1.00 97.69 92 LEU A CA 1
ATOM 706 C C . LEU A 1 92 ? -15.455 1.705 31.167 1.00 97.69 92 LEU A C 1
ATOM 708 O O . LEU A 1 92 ? -14.632 1.538 30.269 1.00 97.69 92 LEU A O 1
ATOM 712 N N . ALA A 1 93 ? -16.731 1.331 31.052 1.00 97.88 93 ALA A N 1
ATOM 713 C CA . ALA A 1 93 ? -17.264 0.679 29.860 1.00 97.88 93 ALA A CA 1
ATOM 714 C C . ALA A 1 93 ? -17.148 1.584 28.624 1.00 97.88 93 ALA A C 1
ATOM 716 O O . ALA A 1 93 ? -16.704 1.137 27.566 1.00 97.88 93 ALA A O 1
ATOM 717 N N . GLN A 1 94 ? -17.473 2.874 28.761 1.00 97.88 94 GLN A N 1
ATOM 718 C CA . GLN A 1 94 ? -17.300 3.859 27.693 1.00 97.88 94 GLN A CA 1
ATOM 719 C C . GLN A 1 94 ? -15.827 4.024 27.314 1.00 97.88 94 GLN A C 1
ATOM 721 O O . GLN A 1 94 ? -15.499 3.992 26.130 1.00 97.88 94 GLN A O 1
ATOM 726 N N . SER A 1 95 ? -14.930 4.156 28.293 1.00 97.94 95 SER A N 1
ATOM 727 C CA . SER A 1 95 ? -13.488 4.270 28.054 1.00 97.94 95 SER A CA 1
ATOM 728 C C . SER A 1 95 ? -12.943 3.051 27.306 1.00 97.94 95 SER A C 1
ATOM 730 O O . SER A 1 95 ? -12.290 3.198 26.275 1.00 97.94 95 SER A O 1
ATOM 732 N N . GLN A 1 96 ? -13.285 1.840 27.753 1.00 97.75 96 GLN A N 1
ATOM 733 C CA . GLN A 1 96 ? -12.886 0.599 27.090 1.00 97.75 96 GLN A CA 1
ATOM 734 C C . GLN A 1 96 ? -13.443 0.504 25.667 1.00 97.75 96 GLN A C 1
ATOM 736 O O . GLN A 1 96 ? -12.697 0.180 24.743 1.00 97.75 96 GLN A O 1
ATOM 741 N N . ALA A 1 97 ? -14.719 0.847 25.463 1.00 98.00 97 ALA A N 1
ATOM 742 C CA . ALA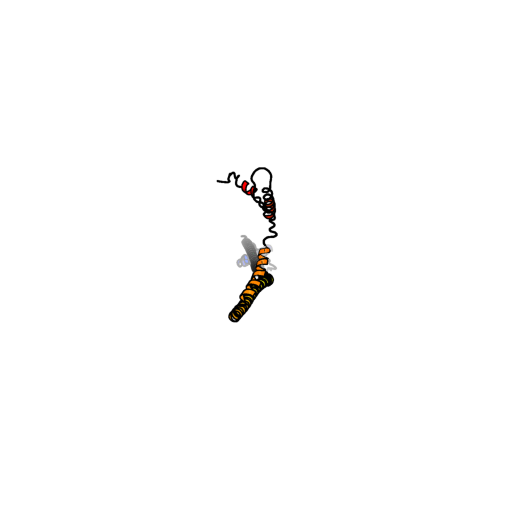 A 1 97 ? -15.322 0.877 24.134 1.00 98.00 97 ALA A CA 1
ATOM 743 C C . ALA A 1 97 ? -14.602 1.866 23.204 1.00 98.00 97 ALA A C 1
ATOM 745 O O . ALA A 1 97 ? -14.352 1.548 22.039 1.00 98.00 97 ALA A O 1
ATOM 746 N N . GLN A 1 98 ? -14.214 3.041 23.712 1.00 97.88 98 GLN A N 1
ATOM 747 C CA . GLN A 1 98 ? -13.432 4.009 22.946 1.00 97.88 98 GLN A CA 1
ATOM 748 C C . GLN A 1 98 ? -12.038 3.473 22.627 1.00 97.88 98 GLN A C 1
ATOM 750 O O . GLN A 1 98 ? -11.641 3.514 21.468 1.00 97.88 98 GLN A O 1
ATOM 755 N N . ILE A 1 99 ? -11.307 2.929 23.604 1.00 97.94 99 ILE A N 1
ATOM 756 C CA . ILE A 1 99 ? -9.974 2.343 23.386 1.00 97.94 99 ILE A CA 1
ATOM 757 C C . ILE A 1 99 ? -10.038 1.253 22.314 1.00 97.94 99 ILE A C 1
ATOM 759 O O . ILE A 1 99 ? -9.231 1.264 21.385 1.00 97.94 99 ILE A O 1
ATOM 763 N N . GLN A 1 100 ? -11.030 0.362 22.384 1.00 97.94 100 GLN A N 1
ATOM 764 C CA . GLN A 1 100 ? -11.211 -0.680 21.379 1.00 97.94 100 GLN A CA 1
ATOM 765 C C . GLN A 1 100 ? -11.516 -0.085 20.002 1.00 97.94 100 GLN A C 1
ATOM 767 O O . GLN A 1 100 ? -10.926 -0.499 19.006 1.00 97.94 100 GLN A O 1
ATOM 772 N N . LYS A 1 101 ? -12.396 0.920 19.928 1.00 98.06 101 LYS A N 1
ATOM 773 C CA . LYS A 1 101 ? -12.713 1.616 18.676 1.00 98.06 101 LYS A CA 1
ATOM 774 C C . LYS A 1 101 ? -11.476 2.285 18.071 1.00 98.06 101 LYS A C 1
ATOM 776 O O . LYS A 1 101 ? -11.246 2.155 16.869 1.00 98.06 101 LYS A O 1
ATOM 781 N N . TRP A 1 102 ? -10.672 2.965 18.886 1.00 97.62 102 TRP A N 1
ATOM 782 C CA . TRP A 1 102 ? -9.412 3.581 18.468 1.00 97.62 102 TRP A CA 1
ATOM 783 C C . TRP A 1 102 ? -8.405 2.536 17.991 1.00 97.62 102 TRP A C 1
ATOM 785 O O . TRP A 1 102 ? -7.807 2.720 16.934 1.00 97.62 102 TRP A O 1
ATOM 795 N N . SER A 1 103 ? -8.262 1.421 18.714 1.00 97.56 103 SER A N 1
ATOM 796 C CA . SER A 1 103 ? -7.392 0.307 18.323 1.00 97.56 103 SER A CA 1
ATOM 797 C C . SER A 1 103 ? -7.808 -0.281 16.975 1.00 97.56 103 SER A C 1
ATOM 799 O O . SER A 1 103 ? -6.984 -0.365 16.069 1.00 97.56 103 SER A O 1
ATOM 801 N N . ASN A 1 104 ? -9.096 -0.590 16.804 1.00 97.94 104 ASN A N 1
ATOM 802 C CA . ASN A 1 104 ? -9.638 -1.125 15.553 1.00 97.94 104 ASN A CA 1
ATOM 803 C C . ASN A 1 104 ? -9.444 -0.146 14.386 1.00 97.94 104 ASN A C 1
ATOM 805 O O . ASN A 1 104 ? -9.111 -0.555 13.278 1.00 97.94 104 ASN A O 1
ATOM 809 N N . THR A 1 105 ? -9.643 1.153 14.629 1.00 97.94 105 THR A N 1
ATOM 810 C CA . THR A 1 105 ? -9.455 2.191 13.603 1.00 97.94 105 THR A CA 1
ATOM 811 C C . THR A 1 105 ? -7.990 2.277 13.193 1.00 97.94 105 THR A C 1
ATOM 813 O O . THR A 1 105 ? -7.685 2.227 12.004 1.00 97.94 105 THR A O 1
ATOM 816 N N . ARG A 1 106 ? -7.075 2.320 14.168 1.00 98.00 106 ARG A N 1
ATOM 817 C CA . ARG A 1 106 ? -5.631 2.327 13.924 1.00 98.00 106 ARG A CA 1
ATOM 818 C C . ARG A 1 106 ? -5.187 1.091 13.147 1.00 98.00 106 ARG A C 1
ATOM 820 O O . ARG A 1 106 ? -4.410 1.212 12.207 1.00 98.00 106 ARG A O 1
ATOM 827 N N . GLU A 1 107 ? -5.659 -0.088 13.532 1.00 97.69 107 GLU A N 1
ATOM 828 C CA . GLU A 1 107 ? -5.327 -1.338 12.849 1.00 97.69 107 GLU A CA 1
ATOM 829 C C . GLU A 1 107 ? -5.849 -1.345 11.407 1.00 97.69 107 GLU A C 1
ATOM 831 O O . GLU A 1 107 ? -5.101 -1.663 10.483 1.00 97.69 107 GLU A O 1
ATOM 836 N N . ALA A 1 108 ? -7.087 -0.894 11.187 1.00 98.00 108 ALA A N 1
ATOM 837 C CA . ALA A 1 108 ? -7.654 -0.753 9.849 1.00 98.00 108 ALA A CA 1
ATOM 838 C C . ALA A 1 108 ? -6.881 0.259 8.983 1.00 98.00 108 ALA A C 1
ATOM 840 O O . ALA A 1 108 ? -6.678 0.027 7.790 1.00 98.00 108 ALA A O 1
ATOM 841 N N . GLU A 1 109 ? -6.436 1.379 9.552 1.00 97.81 109 GLU A N 1
ATOM 842 C CA . GLU A 1 109 ? -5.609 2.369 8.853 1.00 97.81 109 GLU A CA 1
ATOM 843 C C . GLU A 1 109 ? -4.219 1.826 8.512 1.00 97.81 109 GLU A C 1
ATOM 845 O O . GLU A 1 109 ? -3.755 2.004 7.386 1.00 97.81 109 GLU A O 1
ATOM 850 N N . LEU A 1 110 ? -3.579 1.101 9.433 1.00 98.00 110 LEU A N 1
ATOM 851 C CA . LEU A 1 110 ? -2.306 0.424 9.174 1.00 98.00 110 LEU A CA 1
ATOM 852 C C . LEU A 1 110 ? -2.446 -0.639 8.077 1.00 98.00 110 LEU A C 1
ATOM 854 O O . LEU A 1 110 ? -1.596 -0.716 7.187 1.00 98.00 110 LEU A O 1
ATOM 858 N N . ALA A 1 111 ? -3.530 -1.418 8.083 1.00 97.75 111 ALA A N 1
ATOM 859 C CA . ALA A 1 111 ? -3.830 -2.382 7.026 1.00 97.75 111 ALA A CA 1
ATOM 860 C C . ALA A 1 111 ? -4.023 -1.693 5.660 1.00 97.75 111 ALA A C 1
ATOM 862 O O . ALA A 1 111 ? -3.490 -2.143 4.647 1.00 97.75 111 ALA A O 1
ATOM 863 N N . LYS A 1 112 ? -4.716 -0.547 5.616 1.00 97.94 112 LYS A N 1
ATOM 864 C CA . LYS A 1 112 ? -4.846 0.251 4.384 1.00 97.94 112 LYS A CA 1
ATOM 865 C C . LYS A 1 112 ? -3.502 0.793 3.906 1.00 97.94 112 LYS A C 1
ATOM 867 O O . LYS A 1 112 ? -3.211 0.718 2.716 1.00 97.94 112 LYS A O 1
ATOM 872 N N . LEU A 1 113 ? -2.684 1.329 4.811 1.00 98.06 113 LEU A N 1
ATOM 873 C CA . LEU A 1 113 ? -1.383 1.896 4.464 1.00 98.06 113 LEU A CA 1
ATOM 874 C C . LEU A 1 113 ? -0.422 0.819 3.949 1.00 98.06 113 LEU A C 1
ATOM 876 O O . LEU A 1 113 ? 0.258 1.028 2.949 1.00 98.06 113 LEU A O 1
ATOM 880 N N . THR A 1 114 ? -0.385 -0.347 4.595 1.00 98.00 114 THR A N 1
ATOM 881 C CA . THR A 1 114 ? 0.433 -1.484 4.145 1.00 98.00 114 THR A CA 1
ATOM 882 C C . THR A 1 114 ? 0.002 -1.974 2.765 1.00 98.00 114 THR A C 1
ATOM 884 O O . THR A 1 114 ? 0.861 -2.119 1.895 1.00 98.00 114 THR A O 1
ATOM 887 N N . ALA A 1 115 ? -1.305 -2.104 2.517 1.00 97.94 115 ALA A N 1
ATOM 888 C CA . ALA A 1 115 ? -1.832 -2.422 1.190 1.00 97.94 115 ALA A CA 1
ATOM 889 C C . ALA A 1 115 ? -1.448 -1.359 0.140 1.00 97.94 115 ALA A C 1
ATOM 891 O O . ALA A 1 115 ? -1.010 -1.701 -0.956 1.00 97.94 115 ALA A O 1
ATOM 892 N N . GLN A 1 116 ? -1.538 -0.065 0.470 1.00 97.88 116 GLN A N 1
ATOM 893 C CA . GLN A 1 116 ? -1.116 1.018 -0.429 1.00 97.88 116 GLN A CA 1
ATOM 894 C C . GLN A 1 116 ? 0.387 0.980 -0.731 1.00 97.88 116 GLN A C 1
ATOM 896 O O . GLN A 1 116 ? 0.784 1.179 -1.878 1.00 97.88 116 GLN A O 1
ATOM 901 N N . ILE A 1 117 ? 1.224 0.698 0.271 1.00 97.81 117 ILE A N 1
ATOM 902 C CA . ILE A 1 117 ? 2.671 0.527 0.090 1.00 97.81 117 ILE A CA 1
ATOM 903 C C . ILE A 1 117 ? 2.952 -0.655 -0.841 1.00 97.81 117 ILE A C 1
ATOM 905 O O . ILE A 1 117 ? 3.824 -0.555 -1.702 1.00 97.81 117 ILE A O 1
ATOM 909 N N . GLU A 1 118 ? 2.236 -1.767 -0.688 1.00 97.81 118 GLU A N 1
ATOM 910 C CA . GLU A 1 118 ? 2.402 -2.940 -1.544 1.00 97.81 118 GLU A CA 1
ATOM 911 C C . GLU A 1 118 ? 1.994 -2.652 -2.993 1.00 97.81 118 GLU A C 1
ATOM 913 O O . GLU A 1 118 ? 2.769 -2.934 -3.909 1.00 97.81 118 GLU A O 1
ATOM 918 N N . VAL A 1 119 ? 0.844 -2.006 -3.204 1.00 97.88 119 VAL A N 1
ATOM 919 C CA . VAL A 1 119 ? 0.405 -1.561 -4.535 1.00 97.88 119 VAL A CA 1
ATOM 920 C C . VAL A 1 119 ? 1.438 -0.622 -5.155 1.00 97.88 119 VAL A C 1
ATOM 922 O O . VAL A 1 119 ? 1.875 -0.855 -6.278 1.00 97.88 119 VAL A O 1
ATOM 925 N N . ALA A 1 120 ? 1.911 0.385 -4.414 1.00 97.56 120 ALA A N 1
ATOM 926 C CA . ALA A 1 120 ? 2.919 1.323 -4.904 1.00 97.56 120 ALA A CA 1
ATOM 927 C C . ALA A 1 120 ? 4.249 0.630 -5.252 1.00 97.56 120 ALA A C 1
ATOM 929 O O . ALA A 1 120 ? 4.887 0.969 -6.252 1.00 97.56 120 ALA A O 1
ATOM 930 N N . LYS A 1 121 ? 4.671 -0.368 -4.463 1.00 97.62 121 LYS A N 1
ATOM 931 C CA . LYS A 1 121 ? 5.844 -1.200 -4.775 1.00 97.62 121 LYS A CA 1
ATOM 932 C C . LYS A 1 121 ? 5.634 -1.988 -6.066 1.00 97.62 121 LYS A C 1
ATOM 934 O O . LYS A 1 121 ? 6.505 -1.948 -6.932 1.00 97.62 121 LYS A O 1
ATOM 939 N N . LYS A 1 122 ? 4.482 -2.645 -6.226 1.00 97.25 122 LYS A N 1
ATOM 940 C CA . LYS A 1 122 ? 4.147 -3.422 -7.428 1.00 97.25 122 LYS A CA 1
ATOM 941 C C . LYS A 1 122 ? 4.047 -2.549 -8.674 1.00 97.25 122 LYS A C 1
ATOM 943 O O . LYS A 1 122 ? 4.554 -2.933 -9.725 1.00 97.25 122 LYS A O 1
ATOM 948 N N . ASP A 1 123 ? 3.481 -1.354 -8.559 1.00 97.12 123 ASP A N 1
ATOM 949 C CA . ASP A 1 123 ? 3.449 -0.393 -9.659 1.00 97.12 123 ASP A CA 1
ATOM 950 C C . ASP A 1 123 ? 4.845 0.102 -10.034 1.00 97.12 123 ASP A C 1
ATOM 952 O O . ASP A 1 123 ? 5.158 0.208 -11.219 1.00 97.12 123 ASP A O 1
ATOM 956 N N . ASN A 1 124 ? 5.718 0.3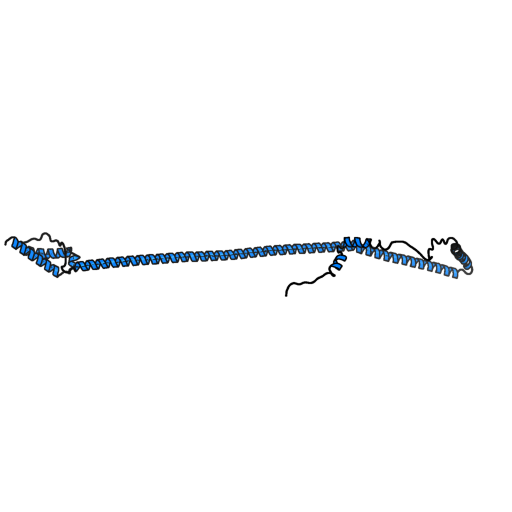62 -9.058 1.00 97.50 124 ASN A N 1
ATOM 957 C CA . ASN A 1 124 ? 7.110 0.713 -9.338 1.00 97.50 124 ASN A CA 1
ATOM 958 C C . ASN A 1 124 ? 7.864 -0.435 -10.021 1.00 97.50 124 ASN A C 1
ATOM 960 O O . ASN A 1 124 ? 8.551 -0.199 -11.014 1.00 97.50 124 ASN A O 1
ATOM 964 N N . GLU A 1 125 ? 7.704 -1.673 -9.545 1.00 97.00 125 GLU A N 1
ATOM 965 C CA . GLU A 1 125 ? 8.262 -2.870 -10.189 1.00 97.00 125 GLU A CA 1
ATOM 966 C C . GLU A 1 125 ? 7.778 -2.991 -11.639 1.00 97.00 125 GLU A C 1
ATOM 968 O O . GLU A 1 125 ? 8.591 -3.162 -12.551 1.00 97.00 125 GLU A O 1
ATOM 973 N N . ARG A 1 126 ? 6.471 -2.816 -11.871 1.00 96.94 126 ARG A N 1
ATOM 974 C CA . ARG A 1 126 ? 5.882 -2.821 -13.212 1.00 96.94 126 ARG A CA 1
ATOM 975 C C . ARG A 1 126 ? 6.458 -1.707 -14.082 1.00 96.94 126 ARG A C 1
ATOM 977 O O . ARG A 1 126 ? 6.874 -1.979 -15.200 1.00 96.94 126 ARG A O 1
ATOM 984 N N . ARG A 1 127 ? 6.565 -0.472 -13.578 1.00 96.69 127 ARG A N 1
ATOM 985 C CA . ARG A 1 127 ? 7.156 0.662 -14.317 1.00 96.69 127 ARG A CA 1
ATOM 986 C C . ARG A 1 127 ? 8.612 0.412 -14.698 1.00 96.69 127 ARG A C 1
ATOM 988 O O . ARG A 1 127 ? 9.013 0.775 -15.801 1.00 96.69 127 ARG A O 1
ATOM 995 N N . ILE A 1 128 ? 9.400 -0.201 -13.815 1.00 97.38 128 ILE A N 1
ATOM 996 C CA . ILE A 1 128 ? 10.787 -0.585 -14.106 1.00 97.38 128 ILE A CA 1
ATOM 997 C C . ILE A 1 128 ? 10.820 -1.690 -15.169 1.00 97.38 128 ILE A C 1
ATOM 999 O O . ILE A 1 128 ? 11.618 -1.607 -16.104 1.00 97.38 128 ILE A O 1
ATOM 1003 N N . GLY A 1 129 ? 9.945 -2.693 -15.061 1.00 96.81 129 GLY A N 1
ATOM 1004 C CA . GLY A 1 129 ? 9.785 -3.749 -16.064 1.00 96.81 129 GLY A CA 1
ATOM 1005 C C . GLY A 1 129 ? 9.416 -3.193 -17.442 1.00 96.81 129 GLY A C 1
ATOM 1006 O O . GLY A 1 129 ? 10.095 -3.481 -18.428 1.00 96.81 129 GLY A O 1
ATOM 1007 N N . ASP A 1 130 ? 8.413 -2.321 -17.502 1.00 96.25 130 ASP A N 1
ATOM 1008 C CA . ASP A 1 130 ? 7.963 -1.636 -18.716 1.00 96.25 130 ASP A CA 1
ATOM 1009 C C . ASP A 1 130 ? 9.076 -0.760 -19.311 1.00 96.25 130 ASP A C 1
ATOM 1011 O O . ASP A 1 130 ? 9.322 -0.774 -20.515 1.00 96.25 130 ASP A O 1
ATOM 1015 N N . ALA A 1 131 ? 9.810 -0.013 -18.481 1.00 96.19 131 ALA A N 1
ATOM 1016 C CA . ALA A 1 131 ? 10.936 0.793 -18.947 1.00 96.19 131 ALA A CA 1
ATOM 1017 C C . ALA A 1 131 ? 12.077 -0.079 -19.495 1.00 96.19 131 ALA A C 1
ATOM 1019 O O . ALA A 1 131 ? 12.677 0.256 -20.517 1.00 96.19 131 ALA A O 1
ATOM 1020 N N . ARG A 1 132 ? 12.372 -1.216 -18.851 1.00 96.62 132 ARG A N 1
ATOM 1021 C CA . ARG A 1 132 ? 13.417 -2.151 -19.288 1.00 96.62 132 ARG A CA 1
ATOM 1022 C C . ARG A 1 132 ? 13.049 -2.840 -20.599 1.00 96.62 132 ARG A C 1
ATOM 1024 O O . ARG A 1 132 ? 13.907 -2.954 -21.470 1.00 96.62 132 ARG A O 1
ATOM 1031 N N . THR A 1 133 ? 11.801 -3.275 -20.744 1.00 96.25 133 THR A N 1
ATOM 1032 C CA . THR A 1 133 ? 11.301 -3.895 -21.981 1.00 96.25 133 THR A CA 1
ATOM 1033 C C . THR A 1 133 ? 11.288 -2.892 -23.129 1.00 96.25 133 THR A C 1
ATOM 1035 O O . THR A 1 133 ? 11.859 -3.187 -24.174 1.00 96.25 133 THR A O 1
ATOM 1038 N N . ARG A 1 134 ? 10.771 -1.672 -22.917 1.00 95.88 134 ARG A N 1
ATOM 1039 C CA . ARG A 1 134 ? 10.832 -0.586 -23.913 1.00 95.88 134 ARG A CA 1
ATOM 1040 C C . ARG A 1 134 ? 12.259 -0.235 -24.306 1.00 95.88 134 ARG A C 1
ATOM 1042 O O . ARG A 1 134 ? 12.544 -0.099 -25.488 1.00 95.88 134 ARG A O 1
ATOM 1049 N N . ARG A 1 135 ? 13.173 -0.130 -23.336 1.00 96.00 135 ARG A N 1
ATOM 1050 C CA . ARG A 1 135 ? 14.597 0.096 -23.616 1.00 96.00 135 ARG A CA 1
ATOM 1051 C C . ARG A 1 135 ? 15.185 -1.037 -24.457 1.00 96.00 135 ARG A C 1
ATOM 1053 O O . ARG A 1 135 ? 15.949 -0.767 -25.373 1.00 96.00 135 ARG A O 1
ATOM 1060 N N . GLY A 1 136 ? 14.849 -2.289 -24.148 1.00 95.31 136 GLY A N 1
ATOM 1061 C CA . GLY A 1 136 ? 15.277 -3.450 -24.929 1.00 95.31 136 GLY A CA 1
ATOM 1062 C C . GLY A 1 136 ? 14.754 -3.418 -26.366 1.00 95.31 136 GLY A C 1
ATOM 1063 O O . GLY A 1 136 ? 15.536 -3.633 -27.286 1.00 95.31 136 GLY A O 1
ATOM 1064 N N . ALA A 1 137 ? 13.471 -3.093 -26.548 1.00 95.88 137 ALA A N 1
ATOM 1065 C CA . ALA A 1 137 ? 12.843 -2.947 -27.859 1.00 95.88 137 ALA A CA 1
ATOM 1066 C C . ALA A 1 137 ? 13.492 -1.822 -28.677 1.00 95.88 137 ALA A C 1
ATOM 1068 O O . ALA A 1 137 ? 13.956 -2.081 -29.777 1.00 95.88 137 ALA A O 1
ATOM 1069 N N . MET A 1 138 ? 13.649 -0.628 -28.096 1.00 95.88 138 MET A N 1
ATOM 1070 C CA . MET A 1 138 ? 14.304 0.510 -28.751 1.00 95.88 138 MET A CA 1
ATOM 1071 C C . MET A 1 138 ? 15.746 0.180 -29.157 1.00 95.88 138 MET A C 1
ATOM 1073 O O . MET A 1 138 ? 16.147 0.440 -30.280 1.00 95.88 138 MET A O 1
ATOM 1077 N N . ILE A 1 139 ? 16.533 -0.457 -28.280 1.00 96.12 139 ILE A N 1
ATOM 1078 C CA . ILE A 1 139 ? 17.897 -0.883 -28.635 1.00 96.12 139 ILE A CA 1
ATOM 1079 C C . ILE A 1 139 ? 17.879 -1.902 -29.782 1.00 96.12 139 ILE A C 1
ATOM 1081 O O . ILE A 1 139 ? 18.779 -1.885 -30.618 1.00 96.12 139 ILE A O 1
ATOM 1085 N N . ALA A 1 140 ? 16.911 -2.820 -29.807 1.00 95.12 140 ALA A N 1
ATOM 1086 C CA . ALA A 1 140 ? 16.791 -3.808 -30.873 1.00 95.12 140 ALA A CA 1
ATOM 1087 C C . ALA A 1 140 ? 16.385 -3.167 -32.210 1.00 95.12 140 ALA A C 1
ATOM 1089 O O . ALA A 1 140 ? 16.979 -3.512 -33.227 1.00 95.12 140 ALA A O 1
ATOM 1090 N N . GLU A 1 141 ? 15.440 -2.224 -32.197 1.00 95.06 141 GLU A N 1
ATOM 1091 C CA . GLU A 1 141 ? 15.013 -1.442 -33.365 1.00 95.06 141 GLU A CA 1
ATOM 1092 C C . GLU A 1 141 ? 16.172 -0.620 -33.934 1.00 95.06 141 GLU A C 1
ATOM 1094 O O . GLU A 1 141 ? 16.529 -0.799 -35.094 1.00 95.06 141 GLU A O 1
ATOM 1099 N N . GLU A 1 142 ? 16.843 0.176 -33.099 1.00 95.50 142 GLU A N 1
ATOM 1100 C CA . GLU A 1 142 ? 18.004 0.985 -33.497 1.00 95.50 142 GLU A CA 1
ATOM 1101 C C . GLU A 1 142 ? 19.141 0.113 -34.046 1.00 95.50 142 GLU A C 1
ATOM 1103 O O . GLU A 1 142 ? 19.759 0.420 -35.064 1.00 95.50 142 GLU A O 1
ATOM 1108 N N . ARG A 1 143 ? 19.415 -1.035 -33.411 1.00 95.19 143 ARG A N 1
ATOM 1109 C CA . ARG A 1 143 ? 20.402 -1.990 -33.936 1.00 95.19 143 ARG A CA 1
ATOM 1110 C C . ARG A 1 143 ? 19.978 -2.558 -35.282 1.00 95.19 143 ARG A C 1
ATOM 1112 O O . ARG A 1 143 ? 20.839 -2.716 -36.141 1.00 95.19 143 ARG A O 1
ATOM 1119 N N . ALA A 1 144 ? 18.705 -2.898 -35.463 1.00 95.56 144 ALA A N 1
ATOM 1120 C CA . ALA A 1 144 ? 18.203 -3.415 -36.729 1.00 95.56 144 ALA A CA 1
ATOM 1121 C C . ALA A 1 144 ? 18.300 -2.360 -37.839 1.00 95.56 144 ALA A C 1
ATOM 1123 O O . ALA A 1 144 ? 18.731 -2.690 -38.942 1.00 95.56 144 ALA A O 1
ATOM 1124 N N . GLU A 1 145 ? 17.987 -1.098 -37.539 1.00 96.12 145 GLU A N 1
ATOM 1125 C CA . GLU A 1 145 ? 18.119 0.014 -38.481 1.00 96.12 145 GLU A CA 1
ATOM 1126 C C . GLU A 1 145 ? 19.580 0.256 -38.869 1.00 96.12 145 GLU A C 1
ATOM 1128 O O . GLU A 1 145 ? 19.905 0.272 -40.056 1.00 96.12 145 GLU A O 1
ATOM 1133 N N . VAL A 1 146 ? 20.490 0.343 -37.893 1.00 96.44 146 VAL A N 1
ATOM 1134 C CA . VAL A 1 146 ? 21.929 0.486 -38.162 1.00 96.44 146 VAL A CA 1
ATOM 1135 C C . VAL A 1 146 ? 22.454 -0.691 -38.989 1.00 96.44 146 VAL A C 1
ATOM 1137 O O . VAL A 1 146 ? 23.214 -0.490 -39.933 1.00 96.44 146 VAL A O 1
ATOM 1140 N N . GLN A 1 147 ? 22.036 -1.924 -38.689 1.00 95.31 147 GLN A N 1
ATOM 1141 C CA . GLN A 1 147 ? 22.424 -3.095 -39.483 1.00 95.31 147 GLN A CA 1
ATOM 1142 C C . GLN A 1 147 ? 21.868 -3.038 -40.909 1.00 95.31 147 GLN A C 1
ATOM 1144 O O . GLN A 1 147 ? 22.585 -3.373 -41.850 1.00 95.31 147 GLN A O 1
ATOM 1149 N N . ALA A 1 148 ? 20.631 -2.575 -41.093 1.00 96.25 148 ALA A N 1
ATOM 1150 C CA . ALA A 1 148 ? 20.054 -2.371 -42.417 1.00 96.25 148 ALA A CA 1
ATOM 1151 C C . ALA A 1 148 ? 20.827 -1.305 -43.210 1.00 96.25 148 ALA A C 1
ATOM 1153 O O . ALA A 1 148 ? 21.140 -1.532 -44.377 1.00 96.25 148 ALA A O 1
ATOM 1154 N N . GLN A 1 149 ? 21.208 -0.192 -42.576 1.00 95.94 149 GLN A N 1
ATOM 1155 C CA . GLN A 1 149 ? 22.029 0.852 -43.198 1.00 95.94 149 GLN A CA 1
ATOM 1156 C C . GLN A 1 149 ? 23.423 0.331 -43.577 1.00 95.94 149 GLN A C 1
ATOM 1158 O O . GLN A 1 149 ? 23.891 0.579 -44.687 1.00 95.94 149 GLN A O 1
ATOM 1163 N N . ILE A 1 150 ? 24.073 -0.449 -42.706 1.00 96.19 150 ILE A N 1
ATOM 1164 C CA . ILE A 1 150 ? 25.358 -1.099 -43.017 1.00 96.19 150 ILE A CA 1
ATOM 1165 C C . ILE A 1 150 ? 25.197 -2.080 -44.188 1.00 96.19 150 ILE A C 1
ATOM 1167 O O . ILE A 1 150 ? 26.031 -2.108 -45.093 1.00 96.19 150 ILE A O 1
ATOM 1171 N N . ALA A 1 151 ? 24.128 -2.877 -44.212 1.00 95.88 151 ALA A N 1
ATOM 1172 C CA . ALA A 1 151 ? 23.862 -3.810 -45.303 1.00 95.88 151 ALA A CA 1
ATOM 1173 C C . ALA A 1 151 ? 23.609 -3.081 -46.636 1.00 95.88 151 ALA A C 1
ATOM 1175 O O . ALA A 1 151 ? 24.121 -3.498 -47.672 1.00 95.88 151 ALA A O 1
ATOM 1176 N N . GLN A 1 152 ? 22.882 -1.960 -46.617 1.00 95.94 152 GLN A N 1
ATOM 1177 C CA . GLN A 1 152 ? 22.682 -1.112 -47.796 1.00 95.94 152 GLN A CA 1
ATOM 1178 C C . GLN A 1 152 ? 24.000 -0.499 -48.274 1.00 95.94 152 GLN A C 1
ATOM 1180 O O . GLN A 1 152 ? 24.337 -0.631 -49.446 1.00 95.94 152 GLN A O 1
ATOM 1185 N N . ALA A 1 153 ? 24.788 0.087 -47.370 1.00 95.75 153 ALA A N 1
ATOM 1186 C CA . ALA A 1 153 ? 26.081 0.675 -47.710 1.00 95.75 153 ALA A CA 1
ATOM 1187 C C . ALA A 1 153 ? 27.063 -0.370 -48.267 1.00 95.75 153 ALA A C 1
ATOM 1189 O O . ALA A 1 153 ? 27.747 -0.116 -49.255 1.00 95.75 153 ALA A O 1
ATOM 1190 N N . THR A 1 154 ? 27.119 -1.570 -47.681 1.00 95.88 154 THR A N 1
ATOM 1191 C CA . THR A 1 154 ? 27.970 -2.656 -48.200 1.00 95.88 154 THR A CA 1
ATOM 1192 C C . THR A 1 154 ? 27.491 -3.152 -49.566 1.00 95.88 154 THR A C 1
ATOM 1194 O O . THR A 1 154 ? 28.318 -3.369 -50.454 1.00 95.88 154 THR A O 1
ATOM 1197 N N . ALA A 1 155 ? 26.175 -3.253 -49.785 1.00 95.12 155 ALA A N 1
ATOM 1198 C CA . ALA A 1 155 ? 25.613 -3.559 -51.097 1.00 95.12 155 ALA A CA 1
ATOM 1199 C C . ALA A 1 155 ? 25.963 -2.473 -52.132 1.00 95.12 155 ALA A C 1
ATOM 1201 O O . ALA A 1 155 ? 26.425 -2.802 -53.224 1.00 95.12 155 ALA A O 1
ATOM 1202 N N . GLU A 1 156 ? 25.831 -1.191 -51.792 1.00 95.12 156 GLU A N 1
ATOM 1203 C CA . GLU A 1 156 ? 26.210 -0.075 -52.666 1.00 95.12 156 GLU A CA 1
ATOM 1204 C C . GLU A 1 156 ? 27.697 -0.094 -53.024 1.00 95.12 156 GLU A C 1
ATOM 1206 O O . GLU A 1 156 ? 28.036 0.046 -54.201 1.00 95.12 156 GLU A O 1
ATOM 1211 N N . ILE A 1 157 ? 28.580 -0.327 -52.047 1.00 95.88 157 ILE A N 1
ATOM 1212 C CA . ILE A 1 157 ? 30.024 -0.466 -52.284 1.00 95.88 157 ILE A CA 1
ATOM 1213 C C . ILE A 1 157 ? 30.282 -1.610 -53.267 1.00 95.88 157 ILE A C 1
ATOM 1215 O O . ILE A 1 157 ? 30.956 -1.399 -54.273 1.00 95.88 157 ILE A O 1
ATOM 1219 N N . SER A 1 158 ? 29.685 -2.787 -53.051 1.00 94.62 158 SER A N 1
ATOM 1220 C CA . SER A 1 158 ? 29.867 -3.934 -53.952 1.00 94.62 158 SER A CA 1
ATOM 1221 C C . SER A 1 158 ? 29.383 -3.649 -55.384 1.00 94.62 158 SER A C 1
ATOM 1223 O O . SER A 1 158 ? 30.032 -4.025 -56.362 1.00 94.62 158 SER A O 1
ATOM 1225 N N . MET A 1 159 ? 28.280 -2.905 -55.531 1.00 95.38 159 MET A N 1
ATOM 1226 C CA . MET A 1 159 ? 27.754 -2.476 -56.830 1.00 95.38 159 MET A CA 1
ATOM 1227 C C . MET A 1 159 ? 28.679 -1.462 -57.511 1.00 95.38 159 MET A C 1
ATOM 1229 O O . MET A 1 159 ? 28.888 -1.528 -58.726 1.00 95.38 159 MET A O 1
ATOM 1233 N N . GLN A 1 160 ? 29.250 -0.526 -56.749 1.00 94.19 160 GLN A N 1
ATOM 1234 C CA . GLN A 1 160 ? 30.233 0.426 -57.261 1.00 94.19 160 GLN A CA 1
ATOM 1235 C C . GLN A 1 160 ? 31.527 -0.273 -57.682 1.00 94.19 160 GLN A C 1
ATOM 1237 O O . GLN A 1 160 ? 32.039 0.027 -58.758 1.00 94.19 160 GLN A O 1
ATOM 1242 N N . GLU A 1 161 ? 32.024 -1.231 -56.901 1.00 94.69 161 GLU A N 1
ATOM 1243 C CA . GLU A 1 161 ? 33.195 -2.042 -57.248 1.00 94.69 161 GLU A CA 1
ATOM 1244 C C . GLU A 1 161 ? 32.974 -2.815 -58.552 1.00 94.69 161 GLU A C 1
ATOM 1246 O O . GLU A 1 161 ? 33.790 -2.714 -59.473 1.00 94.69 161 GLU A O 1
ATOM 1251 N N . ALA A 1 162 ? 31.831 -3.498 -58.686 1.00 94.25 162 ALA A N 1
ATOM 1252 C CA . ALA A 1 162 ? 31.457 -4.190 -59.917 1.00 94.25 162 ALA A CA 1
ATOM 1253 C C . ALA A 1 162 ? 31.368 -3.223 -61.110 1.00 94.25 162 ALA A C 1
ATOM 1255 O O . ALA A 1 162 ? 31.853 -3.522 -62.205 1.00 94.25 162 ALA A O 1
ATOM 1256 N N . ARG A 1 163 ? 30.805 -2.024 -60.910 1.00 94.75 163 ARG A N 1
ATOM 1257 C CA . ARG A 1 163 ? 30.740 -0.981 -61.945 1.00 94.75 163 ARG A CA 1
ATOM 1258 C C . ARG A 1 163 ? 32.128 -0.477 -62.338 1.00 94.75 163 ARG A C 1
ATOM 1260 O O . ARG A 1 163 ? 32.390 -0.308 -63.528 1.00 94.75 163 ARG A O 1
ATOM 1267 N N . ILE A 1 164 ? 33.020 -0.249 -61.375 1.00 95.06 164 ILE A N 1
ATOM 1268 C CA . ILE A 1 164 ? 34.412 0.145 -61.630 1.00 95.06 164 ILE A CA 1
ATOM 1269 C C . ILE A 1 164 ? 35.113 -0.942 -62.442 1.00 95.06 164 ILE A C 1
ATOM 1271 O O . ILE A 1 164 ? 35.809 -0.630 -63.408 1.00 95.06 164 ILE A O 1
ATOM 1275 N N . GLU A 1 165 ? 34.913 -2.213 -62.097 1.00 95.12 165 GLU A N 1
ATOM 1276 C CA . GLU A 1 165 ? 35.489 -3.328 -62.840 1.00 95.12 165 GLU A CA 1
ATOM 1277 C C . GLU A 1 165 ? 34.962 -3.388 -64.281 1.00 95.12 165 GLU A C 1
ATOM 1279 O O . GLU A 1 165 ? 35.752 -3.506 -65.221 1.00 95.12 165 GLU A O 1
ATOM 1284 N N . GLN A 1 166 ? 33.652 -3.224 -64.484 1.00 94.62 166 GLN A N 1
ATOM 1285 C CA . GLN A 1 166 ? 33.053 -3.148 -65.819 1.00 94.62 166 GLN A CA 1
ATOM 1286 C C . GLN A 1 166 ? 33.630 -1.990 -66.641 1.00 94.62 166 GLN A C 1
ATOM 1288 O O . GLN A 1 166 ? 34.011 -2.186 -67.796 1.00 94.62 166 GLN A O 1
ATOM 1293 N N . VAL A 1 167 ? 33.745 -0.797 -66.050 1.00 95.31 167 VAL A N 1
ATOM 1294 C CA . VAL A 1 167 ? 34.334 0.375 -66.714 1.00 95.31 167 VAL A CA 1
ATOM 1295 C C . VAL A 1 167 ? 35.809 0.137 -67.035 1.00 95.31 167 VAL A C 1
ATOM 1297 O O . VAL A 1 167 ? 36.234 0.457 -68.141 1.00 95.31 167 VAL A O 1
ATOM 1300 N N . ARG A 1 168 ? 36.588 -0.476 -66.133 1.00 93.75 168 ARG A N 1
ATOM 1301 C CA . ARG A 1 168 ? 37.990 -0.851 -66.395 1.00 93.75 168 ARG A CA 1
ATOM 1302 C C . ARG A 1 168 ? 38.107 -1.829 -67.561 1.00 93.75 168 ARG A C 1
ATOM 1304 O O . ARG A 1 168 ? 38.945 -1.622 -68.435 1.00 93.75 168 ARG A O 1
ATOM 1311 N N . ARG A 1 169 ? 37.273 -2.875 -67.595 1.00 94.00 169 ARG A N 1
ATOM 1312 C CA . ARG A 1 169 ? 37.248 -3.860 -68.691 1.00 94.00 169 ARG A CA 1
ATOM 1313 C C . ARG A 1 169 ? 36.882 -3.196 -70.019 1.00 94.00 169 ARG A C 1
ATOM 1315 O O . ARG A 1 169 ? 37.555 -3.439 -71.016 1.00 94.00 169 ARG A O 1
ATOM 1322 N N . ARG A 1 170 ? 35.880 -2.313 -70.014 1.00 93.50 170 ARG A N 1
ATOM 1323 C CA . ARG A 1 170 ? 35.483 -1.535 -71.192 1.00 93.50 170 ARG A CA 1
ATOM 1324 C C . ARG A 1 170 ? 36.592 -0.601 -71.663 1.00 93.50 170 ARG A C 1
ATOM 1326 O O . ARG A 1 170 ? 36.932 -0.629 -72.832 1.00 93.50 170 ARG A O 1
ATOM 1333 N N . LEU A 1 171 ? 37.199 0.175 -70.766 1.00 93.00 171 LEU A N 1
ATOM 1334 C CA . LEU A 1 171 ? 38.298 1.082 -71.106 1.00 93.00 171 LEU A CA 1
ATOM 1335 C C . L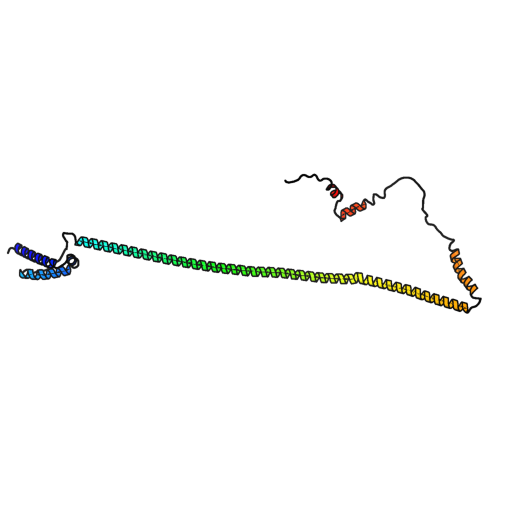EU A 1 171 ? 39.492 0.319 -71.694 1.00 93.00 171 LEU A C 1
ATOM 1337 O O . LEU A 1 171 ? 40.107 0.774 -72.655 1.00 93.00 171 LEU A O 1
ATOM 1341 N N . ARG A 1 172 ? 39.802 -0.859 -71.143 1.00 92.19 172 ARG A N 1
ATOM 1342 C CA . ARG A 1 172 ? 40.844 -1.729 -71.689 1.00 92.19 172 ARG A CA 1
ATOM 1343 C C . ARG A 1 172 ? 40.510 -2.166 -73.117 1.00 92.19 172 ARG A C 1
ATOM 1345 O O . ARG A 1 172 ? 41.348 -1.991 -73.992 1.00 92.19 172 ARG A O 1
ATOM 1352 N N . ALA A 1 173 ? 39.298 -2.663 -73.356 1.00 89.94 173 ALA A N 1
ATOM 1353 C CA . ALA A 1 173 ? 38.866 -3.102 -74.682 1.00 89.94 173 ALA A CA 1
ATOM 1354 C C . ALA A 1 173 ? 38.762 -1.950 -75.703 1.00 89.94 173 ALA A C 1
ATOM 1356 O O . ALA A 1 173 ? 39.207 -2.102 -76.836 1.00 89.94 173 ALA A O 1
ATOM 1357 N N . ASP A 1 174 ? 38.212 -0.802 -75.302 1.00 91.75 174 ASP A N 1
ATOM 1358 C CA . ASP A 1 174 ? 37.900 0.320 -76.197 1.00 91.75 174 ASP A CA 1
ATOM 1359 C C . ASP A 1 174 ? 39.120 1.211 -76.484 1.00 91.75 174 ASP A C 1
ATOM 1361 O O . ASP A 1 174 ? 39.192 1.820 -77.549 1.00 91.75 174 ASP A O 1
ATOM 1365 N N . VAL A 1 175 ? 40.069 1.330 -75.546 1.00 90.75 175 VAL A N 1
ATOM 1366 C CA . VAL A 1 175 ? 41.204 2.269 -75.660 1.00 90.75 175 VAL A CA 1
ATOM 1367 C C . VAL A 1 175 ? 42.542 1.548 -75.703 1.00 90.75 175 VAL A C 1
ATOM 1369 O O . VAL A 1 175 ? 43.347 1.820 -76.590 1.00 90.75 175 VAL A O 1
ATOM 1372 N N . VAL A 1 176 ? 42.799 0.634 -74.764 1.00 89.25 176 VAL A N 1
ATOM 1373 C CA . VAL A 1 176 ? 44.126 0.010 -74.630 1.00 89.25 176 VAL A CA 1
ATOM 1374 C C . VAL A 1 176 ? 44.381 -0.984 -75.760 1.00 89.25 176 VAL A C 1
ATOM 1376 O O . VAL A 1 176 ? 45.394 -0.863 -76.439 1.00 89.25 176 VAL A O 1
ATOM 1379 N N . GLU A 1 177 ? 43.457 -1.908 -76.024 1.00 90.62 177 GLU A N 1
ATOM 1380 C CA . GLU A 1 177 ? 43.611 -2.912 -77.087 1.00 90.62 177 GLU A CA 1
ATOM 1381 C C . GLU A 1 177 ? 43.793 -2.298 -78.492 1.00 90.62 177 GLU A C 1
ATOM 1383 O O . GLU A 1 177 ? 44.737 -2.690 -79.183 1.00 90.62 177 GLU A O 1
ATOM 1388 N N . PRO A 1 178 ? 42.990 -1.312 -78.954 1.00 92.75 178 PRO A N 1
ATOM 1389 C CA . PRO A 1 178 ? 43.230 -0.694 -80.255 1.00 92.75 178 PRO A CA 1
ATOM 1390 C C . PRO A 1 178 ? 44.497 0.161 -80.275 1.00 92.75 178 PRO A C 1
ATOM 1392 O O . PRO A 1 178 ? 45.174 0.184 -81.303 1.00 92.75 178 PRO A O 1
ATOM 1395 N N . ALA A 1 179 ? 44.858 0.827 -79.171 1.00 90.81 179 ALA A N 1
ATOM 1396 C CA . ALA A 1 179 ? 46.115 1.567 -79.088 1.00 90.81 179 ALA A CA 1
ATOM 1397 C C . ALA A 1 179 ? 47.329 0.627 -79.169 1.00 90.81 179 ALA A C 1
ATOM 1399 O O . ALA A 1 179 ? 48.270 0.900 -79.913 1.00 90.81 179 ALA A O 1
ATOM 1400 N N . GLU A 1 180 ? 47.299 -0.510 -78.472 1.00 89.25 180 GLU A N 1
ATOM 1401 C CA . GLU A 1 180 ? 48.332 -1.542 -78.569 1.00 89.25 180 GLU A CA 1
ATOM 1402 C C . GLU A 1 180 ? 48.367 -2.184 -79.956 1.00 89.25 180 GLU A C 1
ATOM 1404 O O . GLU A 1 180 ? 49.448 -2.369 -80.516 1.00 89.25 180 GLU A O 1
ATOM 1409 N N . ALA A 1 181 ? 47.209 -2.482 -80.548 1.00 88.62 181 ALA A N 1
ATOM 1410 C CA . ALA A 1 181 ? 47.127 -3.008 -81.904 1.00 88.62 181 ALA A CA 1
ATOM 1411 C C . ALA A 1 181 ? 47.686 -2.010 -82.926 1.00 88.62 181 ALA A C 1
ATOM 1413 O O . ALA A 1 181 ? 48.423 -2.410 -83.825 1.00 88.62 181 ALA A O 1
ATOM 1414 N N . ALA A 1 182 ? 47.392 -0.714 -82.783 1.00 90.94 182 ALA A N 1
ATOM 1415 C CA . ALA A 1 182 ? 47.949 0.340 -83.624 1.00 90.94 182 ALA A CA 1
ATOM 1416 C C . ALA A 1 182 ? 49.468 0.461 -83.444 1.00 90.94 182 ALA A C 1
ATOM 1418 O O . ALA A 1 182 ? 50.188 0.528 -84.439 1.00 90.94 182 ALA A O 1
ATOM 1419 N N . ARG A 1 183 ? 49.963 0.411 -82.198 1.00 90.75 183 ARG A N 1
ATOM 1420 C CA . ARG A 1 183 ? 51.401 0.415 -81.898 1.00 90.75 183 ARG A CA 1
ATOM 1421 C C . ARG A 1 183 ? 52.103 -0.778 -82.541 1.00 90.75 183 ARG A C 1
ATOM 1423 O O . ARG A 1 183 ? 53.075 -0.584 -83.261 1.00 90.75 183 ARG A O 1
ATOM 1430 N N . ARG A 1 184 ? 51.574 -1.994 -82.362 1.00 91.31 184 ARG A N 1
ATOM 1431 C CA . ARG A 1 184 ? 52.115 -3.217 -82.980 1.00 91.31 184 ARG A CA 1
ATOM 1432 C C . ARG A 1 184 ? 52.067 -3.148 -84.503 1.00 91.31 184 ARG A C 1
ATOM 1434 O O . ARG A 1 184 ? 53.053 -3.472 -85.145 1.00 91.31 184 ARG A O 1
ATOM 1441 N N . ARG A 1 185 ? 50.966 -2.674 -85.098 1.00 91.31 185 ARG A N 1
ATOM 1442 C CA . ARG A 1 185 ? 50.879 -2.460 -86.555 1.00 91.31 185 ARG A CA 1
ATOM 1443 C C . ARG A 1 185 ? 51.941 -1.477 -87.045 1.00 91.31 185 ARG A C 1
ATOM 1445 O O . ARG A 1 185 ? 52.560 -1.733 -88.067 1.00 91.31 185 ARG A O 1
ATOM 1452 N N . ALA A 1 186 ? 52.165 -0.374 -86.332 1.00 91.94 186 ALA A N 1
ATOM 1453 C CA . ALA A 1 186 ? 53.198 0.595 -86.682 1.00 91.94 186 ALA A CA 1
ATOM 1454 C C . ALA A 1 186 ? 54.612 0.001 -86.555 1.00 91.94 186 ALA A C 1
ATOM 1456 O O . ALA A 1 186 ? 55.428 0.192 -87.453 1.00 91.94 186 ALA A O 1
ATOM 1457 N N . GLU A 1 187 ? 54.885 -0.754 -85.486 1.00 91.62 187 GLU A N 1
ATOM 1458 C CA . GLU A 1 187 ? 56.150 -1.475 -85.291 1.00 91.62 187 GLU A CA 1
ATOM 1459 C C . GLU A 1 187 ? 56.399 -2.494 -86.415 1.00 91.62 187 GLU A C 1
ATOM 1461 O O . GLU A 1 187 ? 57.486 -2.516 -86.989 1.00 91.62 187 GLU A O 1
ATOM 1466 N N . GLU A 1 188 ? 55.400 -3.301 -86.778 1.00 90.88 188 GLU A N 1
ATOM 1467 C CA . GLU A 1 188 ? 55.516 -4.286 -87.859 1.00 90.88 188 GLU A CA 1
ATOM 1468 C C . GLU A 1 188 ? 55.638 -3.626 -89.239 1.00 90.88 188 GLU A C 1
ATOM 1470 O O . GLU A 1 188 ? 56.466 -4.049 -90.038 1.00 90.88 188 GLU A O 1
ATOM 1475 N N . ASN A 1 189 ? 54.910 -2.538 -89.512 1.00 91.00 189 ASN A N 1
ATOM 1476 C CA . ASN A 1 189 ? 55.071 -1.770 -90.752 1.00 91.00 189 ASN A CA 1
ATOM 1477 C C . ASN A 1 189 ? 56.474 -1.153 -90.860 1.00 91.00 189 ASN A C 1
ATOM 1479 O O . ASN A 1 189 ? 57.061 -1.146 -91.940 1.00 91.00 189 ASN A O 1
ATOM 1483 N N . ALA A 1 190 ? 57.028 -0.650 -89.752 1.00 89.25 190 ALA A N 1
ATOM 1484 C CA . ALA A 1 190 ? 58.390 -0.127 -89.717 1.00 89.25 190 ALA A CA 1
ATOM 1485 C C . ALA A 1 190 ? 59.427 -1.236 -89.949 1.00 89.25 190 ALA A C 1
ATOM 1487 O O . ALA A 1 190 ? 60.378 -1.029 -90.702 1.00 89.25 190 ALA A O 1
ATOM 1488 N N . LYS A 1 191 ? 59.231 -2.427 -89.364 1.00 89.75 191 LYS A N 1
ATOM 1489 C CA . LYS A 1 191 ? 60.066 -3.608 -89.641 1.00 89.75 191 LYS A CA 1
ATOM 1490 C C . LYS A 1 191 ? 59.947 -4.067 -91.091 1.00 89.75 191 LYS A C 1
ATOM 1492 O O . LYS A 1 191 ? 60.967 -4.386 -91.686 1.00 89.75 191 LYS A O 1
ATOM 1497 N N . ALA A 1 192 ? 58.742 -4.077 -91.661 1.00 86.31 192 ALA A N 1
ATOM 1498 C CA . ALA A 1 192 ? 58.508 -4.438 -93.056 1.00 86.31 192 ALA A CA 1
ATOM 1499 C C . ALA A 1 192 ? 59.208 -3.456 -94.006 1.00 86.31 192 ALA A C 1
ATOM 1501 O O . ALA A 1 192 ? 59.969 -3.882 -94.865 1.00 86.31 192 ALA A O 1
ATOM 1502 N N . ALA A 1 193 ? 59.057 -2.146 -93.786 1.00 87.00 193 ALA A N 1
ATOM 1503 C CA . ALA A 1 193 ? 59.764 -1.129 -94.564 1.00 87.00 193 ALA A CA 1
ATOM 1504 C C . ALA A 1 193 ? 61.292 -1.244 -94.416 1.00 87.00 193 ALA A C 1
ATOM 1506 O O . ALA A 1 193 ? 62.024 -1.102 -95.393 1.00 87.00 193 ALA A O 1
ATOM 1507 N N . ALA A 1 194 ? 61.787 -1.529 -93.207 1.00 85.44 194 ALA A N 1
ATOM 1508 C CA . ALA A 1 194 ? 63.205 -1.790 -92.987 1.00 85.44 194 ALA A CA 1
ATOM 1509 C C . ALA A 1 194 ? 63.672 -3.057 -93.722 1.00 85.44 194 ALA A C 1
ATOM 1511 O O . ALA A 1 194 ? 64.738 -3.034 -94.329 1.00 85.44 194 ALA A O 1
ATOM 1512 N N . ALA A 1 195 ? 62.883 -4.134 -93.714 1.00 85.06 195 ALA A N 1
ATOM 1513 C CA . ALA A 1 195 ? 63.181 -5.367 -94.436 1.00 85.06 195 ALA A CA 1
ATOM 1514 C C . ALA A 1 195 ? 63.195 -5.149 -95.956 1.00 85.06 195 ALA A C 1
ATOM 1516 O O . ALA A 1 195 ? 64.146 -5.577 -96.599 1.00 85.06 195 ALA A O 1
ATOM 1517 N N . ASP A 1 196 ? 62.231 -4.413 -96.519 1.00 84.19 196 ASP A N 1
ATOM 1518 C CA . ASP A 1 196 ? 62.219 -4.045 -97.942 1.00 84.19 196 ASP A CA 1
ATOM 1519 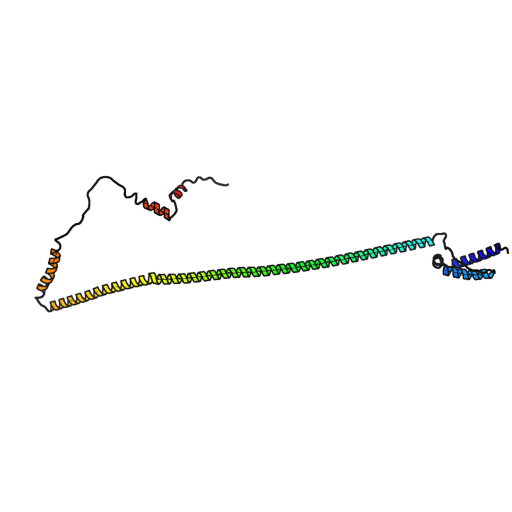C C . ASP A 1 196 ? 63.474 -3.248 -98.324 1.00 84.19 196 ASP A C 1
ATOM 1521 O O . ASP A 1 196 ? 64.104 -3.536 -99.341 1.00 84.19 196 ASP A O 1
ATOM 1525 N N . ILE A 1 197 ? 63.885 -2.275 -97.500 1.00 84.69 197 ILE A N 1
ATOM 1526 C CA . ILE A 1 197 ? 65.115 -1.499 -97.729 1.00 84.69 197 ILE A CA 1
ATOM 1527 C C . ILE A 1 197 ? 66.355 -2.394 -97.630 1.00 84.69 197 ILE A C 1
ATOM 1529 O O . ILE A 1 197 ? 67.266 -2.263 -98.448 1.00 84.69 197 ILE A O 1
ATOM 1533 N N . VAL A 1 198 ? 66.416 -3.293 -96.645 1.00 86.25 198 VAL A N 1
ATOM 1534 C CA . VAL A 1 198 ? 67.549 -4.210 -96.457 1.00 86.25 198 VAL A CA 1
ATOM 1535 C C . VAL A 1 198 ? 67.640 -5.210 -97.610 1.00 86.25 198 VAL A C 1
ATOM 1537 O O . VAL A 1 198 ? 68.734 -5.412 -98.131 1.00 86.25 198 VAL A O 1
ATOM 1540 N N . GLU A 1 199 ? 66.525 -5.782 -98.065 1.00 83.69 199 GLU A N 1
ATOM 1541 C CA . GLU A 1 199 ? 66.484 -6.720 -99.193 1.00 83.69 199 GLU A CA 1
ATOM 1542 C C . GLU A 1 199 ? 66.747 -6.021 -100.532 1.00 83.69 199 GLU A C 1
ATOM 1544 O O . GLU A 1 199 ? 67.530 -6.520 -101.337 1.00 83.69 199 GLU A O 1
ATOM 1549 N N . GLN A 1 200 ? 66.207 -4.820 -100.771 1.00 84.81 200 GLN A N 1
ATOM 1550 C CA . GLN A 1 200 ? 66.583 -4.010 -101.939 1.00 84.81 200 GLN A CA 1
ATOM 1551 C C . GLN A 1 200 ? 68.060 -3.599 -101.885 1.00 84.81 200 GLN A C 1
ATOM 1553 O O . GLN A 1 200 ? 68.752 -3.626 -102.905 1.00 84.81 200 GLN A O 1
ATOM 1558 N N . GLY A 1 201 ? 68.572 -3.251 -100.704 1.00 84.88 201 GLY A N 1
ATOM 1559 C CA . GLY A 1 201 ? 69.988 -2.978 -100.468 1.00 84.88 201 GLY A CA 1
ATOM 1560 C C . GLY A 1 201 ? 70.861 -4.197 -100.766 1.00 84.88 201 GLY A C 1
ATOM 1561 O O . GLY A 1 201 ? 71.883 -4.080 -101.439 1.00 84.88 201 GLY A O 1
ATOM 1562 N N . ARG A 1 202 ? 70.426 -5.388 -100.349 1.00 87.44 202 ARG A N 1
ATOM 1563 C CA . ARG A 1 202 ? 71.096 -6.657 -100.641 1.00 87.44 202 ARG A CA 1
ATOM 1564 C C . ARG A 1 202 ? 71.051 -6.995 -102.130 1.00 87.44 202 ARG A C 1
ATOM 1566 O O . ARG A 1 202 ? 72.094 -7.288 -102.704 1.00 87.44 202 ARG A O 1
ATOM 1573 N N . ALA A 1 203 ? 69.894 -6.874 -102.778 1.00 82.62 203 ALA A N 1
ATOM 1574 C CA . ALA A 1 203 ? 69.730 -7.134 -104.207 1.00 82.62 203 ALA A CA 1
ATOM 1575 C C . ALA A 1 203 ? 70.543 -6.154 -105.067 1.00 82.62 203 ALA A C 1
ATOM 1577 O O . ALA A 1 203 ? 71.196 -6.557 -106.026 1.00 82.62 203 ALA A O 1
ATOM 1578 N N . THR A 1 204 ? 70.565 -4.864 -104.717 1.00 80.62 204 THR A N 1
ATOM 1579 C CA . THR A 1 204 ? 71.411 -3.873 -105.402 1.00 80.62 204 THR A CA 1
ATOM 1580 C C . THR A 1 204 ? 72.895 -4.130 -105.165 1.00 80.62 204 THR A C 1
ATOM 1582 O O . THR A 1 204 ? 73.677 -3.996 -106.106 1.00 80.62 204 THR A O 1
ATOM 1585 N N . ALA A 1 205 ? 73.295 -4.556 -103.964 1.00 79.94 205 ALA A N 1
ATOM 1586 C CA . ALA A 1 205 ? 74.665 -4.977 -103.686 1.00 79.94 205 ALA A CA 1
ATOM 1587 C C . ALA A 1 205 ? 75.064 -6.227 -104.491 1.00 79.94 205 ALA A C 1
ATOM 1589 O O . ALA A 1 205 ? 76.158 -6.254 -105.052 1.00 79.94 205 ALA A O 1
ATOM 1590 N N . GLU A 1 206 ? 74.184 -7.224 -104.620 1.00 82.31 206 GLU A N 1
ATOM 1591 C CA . GLU A 1 206 ? 74.406 -8.410 -105.458 1.00 82.31 206 GLU A CA 1
ATOM 1592 C C . GLU A 1 206 ? 74.477 -8.048 -106.947 1.00 82.31 206 GLU A C 1
ATOM 1594 O O . GLU A 1 206 ? 75.411 -8.469 -107.626 1.00 82.31 206 GLU A O 1
ATOM 1599 N N . VAL A 1 207 ? 73.573 -7.203 -107.460 1.00 80.62 207 VAL A N 1
ATOM 1600 C CA . VAL A 1 207 ? 73.620 -6.704 -108.847 1.00 80.62 207 VAL A CA 1
ATOM 1601 C C . VAL A 1 207 ? 74.910 -5.931 -109.104 1.00 80.62 207 VAL A C 1
ATOM 1603 O O . VAL A 1 207 ? 75.565 -6.173 -110.113 1.00 80.62 207 VAL A O 1
ATOM 1606 N N . LEU A 1 208 ? 75.316 -5.029 -108.206 1.00 77.88 208 LEU A N 1
ATOM 1607 C CA . LEU A 1 208 ? 76.582 -4.300 -108.318 1.00 77.88 208 LEU A CA 1
ATOM 1608 C C . LEU A 1 208 ? 77.790 -5.239 -108.214 1.00 77.88 208 LEU A C 1
ATOM 1610 O O . LEU A 1 208 ? 78.773 -5.031 -108.920 1.00 77.88 208 LEU A O 1
ATOM 1614 N N . GLY A 1 209 ? 77.715 -6.289 -107.394 1.00 80.69 209 GLY A N 1
ATOM 1615 C CA . GLY A 1 209 ? 78.722 -7.345 -107.307 1.00 80.69 209 GLY A CA 1
ATOM 1616 C C . GLY A 1 209 ? 78.829 -8.169 -108.595 1.00 80.69 209 GLY A C 1
ATOM 1617 O O . GLY A 1 209 ? 79.932 -8.399 -109.097 1.00 80.69 209 GLY A O 1
ATOM 1618 N N . HIS A 1 210 ? 77.701 -8.553 -109.196 1.00 77.31 210 HIS A N 1
ATOM 1619 C CA . HIS A 1 210 ? 77.643 -9.195 -110.510 1.00 77.31 210 HIS A CA 1
ATOM 1620 C C . HIS A 1 210 ? 78.130 -8.260 -111.626 1.00 77.31 210 HIS A C 1
ATOM 1622 O O . HIS A 1 210 ? 78.874 -8.687 -112.508 1.00 77.31 210 HIS A O 1
ATOM 1628 N N . LEU A 1 211 ? 77.803 -6.966 -111.567 1.00 71.38 211 LEU A N 1
ATOM 1629 C CA . LEU A 1 211 ? 78.321 -5.958 -112.492 1.00 71.38 211 LEU A CA 1
ATOM 1630 C C . LEU A 1 211 ? 79.839 -5.797 -112.335 1.00 71.38 211 LEU A C 1
ATOM 1632 O O . LEU A 1 211 ? 80.563 -5.739 -113.319 1.00 71.38 211 LEU A O 1
ATOM 1636 N N . ALA A 1 212 ? 80.350 -5.784 -111.104 1.00 68.56 212 ALA A N 1
ATOM 1637 C CA . ALA A 1 212 ? 81.778 -5.679 -110.824 1.00 68.56 212 ALA A CA 1
ATOM 1638 C C . ALA A 1 212 ? 82.556 -6.933 -111.263 1.00 68.56 212 ALA A C 1
ATOM 1640 O O . ALA A 1 212 ? 83.658 -6.816 -111.798 1.00 68.56 212 ALA A O 1
ATOM 1641 N N . THR A 1 213 ? 81.998 -8.132 -111.075 1.00 72.75 213 THR A N 1
ATOM 1642 C CA . THR A 1 213 ? 82.610 -9.395 -111.530 1.00 72.75 213 THR A CA 1
ATOM 1643 C C . THR A 1 213 ? 82.549 -9.549 -113.049 1.00 72.75 213 THR A C 1
ATOM 1645 O O . THR A 1 213 ? 83.558 -9.903 -113.654 1.00 72.75 213 THR A O 1
ATOM 1648 N N . THR A 1 214 ? 81.433 -9.198 -113.695 1.00 68.38 214 THR A N 1
ATOM 1649 C CA . THR A 1 214 ? 81.353 -9.134 -115.167 1.00 68.38 214 THR A CA 1
ATOM 1650 C C . THR A 1 214 ? 82.284 -8.075 -115.741 1.00 68.38 214 THR A C 1
ATOM 1652 O O . THR A 1 214 ? 82.915 -8.344 -116.751 1.00 68.38 214 THR A O 1
ATOM 1655 N N . TYR A 1 215 ? 82.468 -6.927 -115.088 1.00 60.19 215 TYR A N 1
ATOM 1656 C CA . TYR A 1 215 ? 83.440 -5.904 -115.492 1.00 60.19 215 TYR A CA 1
ATOM 1657 C C . TYR A 1 215 ? 84.894 -6.364 -115.311 1.00 60.19 215 TYR A C 1
ATOM 1659 O O . TYR A 1 215 ? 85.762 -6.013 -116.105 1.00 60.19 215 TYR A O 1
ATOM 1667 N N . ARG A 1 216 ? 85.170 -7.187 -114.288 1.00 64.31 216 ARG A N 1
ATOM 1668 C CA . ARG A 1 216 ? 86.483 -7.820 -114.091 1.00 64.31 216 ARG A CA 1
ATOM 1669 C C . ARG A 1 216 ? 86.756 -8.913 -115.131 1.00 64.31 216 ARG A C 1
ATOM 1671 O O . ARG A 1 216 ? 87.900 -9.072 -115.538 1.00 64.31 216 ARG A O 1
ATOM 1678 N N . ASN A 1 217 ? 85.717 -9.613 -115.587 1.00 62.31 217 ASN A N 1
ATOM 1679 C CA . ASN A 1 217 ? 85.822 -10.672 -116.596 1.00 62.31 217 ASN A CA 1
ATOM 1680 C C . ASN A 1 217 ? 85.688 -10.156 -118.048 1.00 62.31 217 ASN A C 1
ATOM 1682 O O . ASN A 1 217 ? 86.155 -10.822 -118.967 1.00 62.31 217 ASN A O 1
ATOM 1686 N N . SER A 1 218 ? 85.092 -8.978 -118.272 1.00 52.84 218 SER A N 1
ATOM 1687 C CA . SER A 1 218 ? 84.842 -8.378 -119.594 1.00 52.84 218 SER A CA 1
ATOM 1688 C C . SER A 1 218 ? 85.756 -7.170 -119.811 1.00 52.84 218 SER A C 1
ATOM 1690 O O . SER A 1 218 ? 85.423 -6.034 -119.473 1.00 52.84 218 SER A O 1
ATOM 1692 N N . GLY A 1 219 ? 86.937 -7.423 -120.371 1.00 54.00 219 GLY A N 1
ATOM 1693 C CA . GLY A 1 219 ? 87.897 -6.390 -120.754 1.00 54.00 219 GLY A CA 1
ATOM 1694 C C . GLY A 1 219 ? 87.386 -5.475 -121.875 1.00 54.00 219 GLY A C 1
ATOM 1695 O O . GLY A 1 219 ? 86.681 -5.910 -122.780 1.00 54.00 219 GLY A O 1
ATOM 1696 N N . THR A 1 220 ? 87.760 -4.195 -121.779 1.00 58.84 220 THR A N 1
ATOM 1697 C CA . THR A 1 220 ? 87.755 -3.120 -122.802 1.00 58.84 220 THR A CA 1
ATOM 1698 C C . THR A 1 220 ? 86.455 -2.746 -123.539 1.00 58.84 220 THR A C 1
ATOM 1700 O O . THR A 1 220 ? 86.364 -1.601 -123.967 1.00 58.84 220 THR A O 1
ATOM 1703 N N . SER A 1 221 ? 85.423 -3.591 -123.629 1.00 57.41 221 SER A N 1
ATOM 1704 C CA . SER A 1 221 ? 84.225 -3.324 -124.461 1.00 57.41 221 SER A CA 1
ATOM 1705 C C . SER A 1 221 ? 82.958 -2.902 -123.695 1.00 57.41 221 SER A C 1
ATOM 1707 O O . SER A 1 221 ? 81.966 -2.524 -124.310 1.00 57.41 221 SER A O 1
ATOM 1709 N N . GLY A 1 222 ? 82.965 -2.913 -122.355 1.00 57.72 222 GLY A N 1
ATOM 1710 C CA . GLY A 1 222 ? 81.801 -2.526 -121.533 1.00 57.72 222 GLY A CA 1
ATOM 1711 C C . GLY A 1 222 ? 81.681 -1.027 -121.208 1.00 57.72 222 GLY A C 1
ATOM 1712 O O . GLY A 1 222 ? 80.640 -0.583 -120.723 1.00 57.72 222 GLY A O 1
ATOM 1713 N N . ARG A 1 223 ? 82.733 -0.233 -121.458 1.00 56.84 223 ARG A N 1
ATOM 1714 C CA . ARG A 1 223 ? 82.786 1.199 -121.098 1.00 56.84 223 ARG A CA 1
ATOM 1715 C C . ARG A 1 223 ? 81.908 2.076 -121.996 1.00 56.84 223 ARG A C 1
ATOM 1717 O O . ARG A 1 223 ? 81.229 2.969 -121.491 1.00 56.84 223 ARG A O 1
ATOM 1724 N N . ASP A 1 224 ? 81.849 1.768 -123.286 1.00 54.75 224 ASP A N 1
ATOM 1725 C CA . ASP A 1 224 ? 81.180 2.624 -124.275 1.00 54.75 224 ASP A CA 1
ATOM 1726 C C . ASP A 1 224 ? 79.653 2.441 -124.277 1.00 54.75 224 ASP A C 1
ATOM 1728 O O . ASP A 1 224 ? 78.901 3.400 -124.453 1.00 54.75 224 ASP A O 1
ATOM 1732 N N . VAL A 1 225 ? 79.166 1.236 -123.960 1.00 57.16 225 VAL A N 1
ATOM 1733 C CA . VAL A 1 225 ? 77.724 0.953 -123.830 1.00 57.16 225 VAL A CA 1
ATOM 1734 C C . VAL A 1 225 ? 77.128 1.644 -122.598 1.00 57.16 225 VAL A C 1
ATOM 1736 O O . VAL A 1 225 ? 76.012 2.163 -122.650 1.00 57.16 225 VAL A O 1
ATOM 1739 N N . LEU A 1 226 ? 77.882 1.721 -121.496 1.00 60.72 226 LEU A N 1
ATOM 1740 C CA . LEU A 1 226 ? 77.428 2.345 -120.251 1.00 60.72 226 LEU A CA 1
ATOM 1741 C C . LEU A 1 226 ? 77.421 3.878 -120.334 1.00 60.72 226 LEU A C 1
ATOM 1743 O O . LEU A 1 226 ? 76.530 4.508 -119.762 1.00 60.72 226 LEU A O 1
ATOM 1747 N N . LEU A 1 227 ? 78.351 4.475 -121.091 1.00 60.44 227 LEU A N 1
ATOM 1748 C CA . LEU A 1 227 ? 78.299 5.896 -121.448 1.00 60.44 227 LEU A CA 1
ATOM 1749 C C . LEU A 1 227 ? 77.010 6.209 -122.213 1.00 60.44 227 LEU A C 1
ATOM 1751 O O . LEU A 1 227 ? 76.292 7.126 -121.822 1.00 60.44 227 LEU A O 1
ATOM 1755 N N . MET A 1 228 ? 76.636 5.390 -123.199 1.00 59.06 228 MET A N 1
ATOM 1756 C CA . MET A 1 228 ? 75.374 5.560 -123.926 1.00 59.06 228 MET A CA 1
ATOM 1757 C C . MET A 1 228 ? 74.146 5.373 -123.012 1.00 59.06 228 MET A C 1
ATOM 1759 O O . MET A 1 228 ? 73.221 6.185 -123.029 1.00 59.06 228 MET A O 1
ATOM 1763 N N . GLN A 1 229 ? 74.147 4.353 -122.148 1.00 59.28 229 GLN A N 1
ATOM 1764 C CA . GLN A 1 229 ? 73.006 4.022 -121.283 1.00 59.28 229 GLN A CA 1
ATOM 1765 C C . GLN A 1 229 ? 72.811 5.003 -120.111 1.00 59.28 229 GLN A C 1
ATOM 1767 O O . GLN A 1 229 ? 71.682 5.208 -119.665 1.00 59.28 229 GLN A O 1
ATOM 1772 N N . LYS A 1 230 ? 73.885 5.635 -119.614 1.00 62.53 230 LYS A N 1
ATOM 1773 C CA . LYS A 1 230 ? 73.830 6.663 -118.557 1.00 62.53 230 LYS A CA 1
ATOM 1774 C C . LYS A 1 230 ? 73.643 8.081 -119.114 1.00 62.53 230 LYS A C 1
ATOM 1776 O O . LYS A 1 230 ? 73.051 8.903 -118.417 1.00 62.53 230 LYS A O 1
ATOM 1781 N N . LEU A 1 231 ? 74.078 8.373 -120.348 1.00 60.16 231 LEU A N 1
ATOM 1782 C CA . LEU A 1 231 ? 73.904 9.697 -120.969 1.00 60.16 231 LEU A CA 1
ATOM 1783 C C . LEU A 1 231 ? 72.470 9.952 -121.453 1.00 60.16 231 LEU A C 1
ATOM 1785 O O . LEU A 1 231 ? 71.960 11.055 -121.259 1.00 60.16 231 LEU A O 1
ATOM 1789 N N . VAL A 1 232 ? 71.780 8.950 -122.012 1.00 62.19 232 VAL A N 1
ATOM 1790 C CA . VAL A 1 232 ? 70.396 9.110 -122.510 1.00 62.19 232 VAL A CA 1
ATOM 1791 C C . VAL A 1 232 ? 69.408 9.589 -121.421 1.00 62.19 232 VAL A C 1
ATOM 1793 O O . VAL A 1 232 ? 68.670 10.546 -121.672 1.00 62.19 232 VAL A O 1
ATOM 1796 N N . PRO A 1 233 ? 69.386 9.026 -120.195 1.00 61.53 233 PRO A N 1
ATOM 1797 C CA . PRO A 1 233 ? 68.522 9.542 -119.129 1.00 61.53 233 PRO A CA 1
ATOM 1798 C C . PRO A 1 233 ? 69.004 10.871 -118.515 1.00 61.53 233 PRO A C 1
ATOM 1800 O O . PRO A 1 233 ? 68.173 11.613 -117.987 1.00 61.53 233 PRO A O 1
ATOM 1803 N N . MET A 1 234 ? 70.295 11.222 -118.613 1.00 55.09 234 MET A N 1
ATOM 1804 C CA . MET A 1 234 ? 70.806 12.529 -118.163 1.00 55.09 234 MET A CA 1
ATOM 1805 C C . MET A 1 234 ? 70.396 13.667 -119.111 1.00 55.09 234 MET A C 1
ATOM 1807 O O . MET A 1 234 ? 69.988 14.726 -118.639 1.00 55.09 234 MET A O 1
ATOM 1811 N N . LEU A 1 235 ? 70.381 13.439 -120.431 1.00 57.25 235 LEU A N 1
ATOM 1812 C CA . LEU A 1 235 ? 69.934 14.449 -121.402 1.00 57.25 235 LEU A CA 1
ATOM 1813 C C . LEU A 1 235 ? 68.444 14.803 -121.221 1.00 57.25 235 LEU A C 1
ATOM 1815 O O . LEU A 1 235 ? 68.058 15.965 -121.328 1.00 57.25 235 LEU A O 1
ATOM 1819 N N . LYS A 1 236 ? 67.608 13.823 -120.846 1.00 56.56 236 LYS A N 1
ATOM 1820 C CA . LYS A 1 236 ? 66.168 14.023 -120.590 1.00 56.56 236 LYS A CA 1
ATOM 1821 C C . LYS A 1 236 ? 65.880 14.823 -119.308 1.00 56.56 236 LYS A C 1
ATOM 1823 O O . LYS A 1 236 ? 64.881 15.531 -119.255 1.00 56.56 236 LYS A O 1
ATOM 1828 N N . ARG A 1 237 ? 66.761 14.757 -118.299 1.00 60.69 237 ARG A N 1
ATOM 1829 C CA . ARG A 1 237 ? 66.670 15.572 -117.068 1.00 60.69 237 ARG A CA 1
ATOM 1830 C C . ARG A 1 237 ? 67.254 16.983 -117.224 1.00 60.69 237 ARG A C 1
ATOM 1832 O O . ARG A 1 237 ? 66.876 17.855 -116.455 1.00 60.69 237 ARG A O 1
ATOM 1839 N N . VAL A 1 238 ? 68.111 17.217 -118.225 1.00 58.38 238 VAL A N 1
ATOM 1840 C CA . VAL A 1 238 ? 68.675 18.546 -118.549 1.00 58.38 238 VAL A CA 1
ATOM 1841 C C . VAL A 1 238 ? 67.838 19.297 -119.599 1.00 58.38 238 VAL A C 1
ATOM 1843 O O . VAL A 1 238 ? 67.768 20.518 -119.564 1.00 58.38 238 VAL A O 1
ATOM 1846 N N . SER A 1 239 ? 67.131 18.595 -120.494 1.00 55.88 239 SER A N 1
ATOM 1847 C CA . SER A 1 239 ? 66.199 19.216 -121.455 1.00 55.88 239 SER A CA 1
ATOM 1848 C C . SER A 1 239 ? 64.801 19.487 -120.877 1.00 55.88 239 SER A C 1
ATOM 1850 O O . SER A 1 239 ? 64.044 20.254 -121.467 1.00 55.88 239 SER A O 1
ATOM 1852 N N . GLY A 1 240 ? 64.443 18.867 -119.748 1.00 56.44 240 GLY A N 1
ATOM 1853 C CA . GLY A 1 240 ? 63.152 19.056 -119.071 1.00 56.44 240 GLY A CA 1
ATOM 1854 C C . GLY A 1 240 ? 63.105 20.237 -118.095 1.00 56.44 240 GLY A C 1
ATOM 1855 O O . GLY A 1 240 ? 62.078 20.456 -117.467 1.00 56.44 240 GLY A O 1
ATOM 1856 N N . THR A 1 241 ? 64.200 20.986 -117.945 1.00 58.19 241 THR A N 1
ATOM 1857 C CA . THR A 1 241 ? 64.326 22.109 -116.999 1.00 58.19 241 THR A CA 1
ATOM 1858 C C . THR A 1 241 ? 64.309 23.496 -117.663 1.00 58.19 241 THR A C 1
ATOM 1860 O O . THR A 1 241 ? 64.535 24.487 -116.978 1.00 58.19 241 THR A O 1
ATOM 1863 N N . ILE A 1 242 ? 63.991 23.600 -118.966 1.00 55.16 242 ILE A N 1
ATOM 1864 C CA . ILE A 1 242 ? 63.926 24.874 -119.730 1.00 55.16 242 ILE A CA 1
ATOM 1865 C C . ILE A 1 242 ? 62.547 25.147 -120.389 1.00 55.16 242 ILE A C 1
ATOM 1867 O O . ILE A 1 242 ? 62.395 26.047 -121.209 1.00 55.16 242 ILE A O 1
ATOM 1871 N N . GLY A 1 243 ? 61.482 24.461 -119.967 1.00 53.03 243 GLY A N 1
ATOM 1872 C CA . GLY A 1 243 ? 60.105 24.800 -120.355 1.00 53.03 243 GLY A CA 1
ATOM 1873 C C . GLY A 1 243 ? 59.143 24.644 -119.181 1.00 53.03 243 GLY A C 1
ATOM 1874 O O . GLY A 1 243 ? 59.005 23.544 -118.666 1.00 53.03 243 GLY A O 1
ATOM 1875 N N . ASP A 1 244 ? 58.501 25.751 -118.796 1.00 47.69 244 ASP A N 1
ATOM 1876 C CA . ASP A 1 244 ? 57.477 25.917 -117.746 1.00 47.69 244 ASP A CA 1
ATOM 1877 C C . ASP A 1 244 ? 57.956 26.001 -116.279 1.00 47.69 244 ASP A C 1
ATOM 1879 O O . ASP A 1 244 ? 57.529 25.258 -115.398 1.00 47.69 244 ASP A O 1
ATOM 1883 N N . ILE A 1 245 ? 58.747 27.039 -115.978 1.00 49.28 245 ILE A N 1
ATOM 1884 C CA . ILE A 1 245 ? 58.652 27.732 -114.683 1.00 49.28 245 ILE A CA 1
ATOM 1885 C C . ILE A 1 245 ? 57.546 28.788 -114.830 1.00 49.28 245 ILE A C 1
ATOM 1887 O O . ILE A 1 245 ? 57.792 29.880 -115.343 1.00 49.28 245 ILE A O 1
ATOM 1891 N N . ARG A 1 246 ? 56.317 28.477 -114.401 1.00 46.66 246 ARG A N 1
ATOM 1892 C CA . ARG A 1 246 ? 55.300 29.505 -114.128 1.00 46.66 246 ARG A CA 1
ATOM 1893 C C . ARG A 1 246 ? 55.371 29.873 -112.657 1.00 46.66 246 ARG A C 1
ATOM 1895 O O . ARG A 1 246 ? 55.047 29.080 -111.780 1.00 46.66 246 ARG A O 1
ATOM 1902 N N . ILE A 1 247 ? 55.845 31.089 -112.418 1.00 44.66 247 ILE A N 1
ATOM 1903 C CA . ILE A 1 247 ? 55.741 31.790 -111.143 1.00 44.66 247 ILE A CA 1
ATOM 1904 C C . ILE A 1 247 ? 54.299 32.296 -111.052 1.00 44.66 247 ILE A C 1
ATOM 1906 O O . ILE A 1 247 ? 53.985 33.360 -111.582 1.00 44.66 247 ILE A O 1
ATOM 1910 N N . ASP A 1 248 ? 53.417 31.549 -110.391 1.00 46.75 248 ASP A N 1
ATOM 1911 C CA . ASP A 1 248 ? 52.129 32.092 -109.966 1.00 46.75 248 ASP A CA 1
ATOM 1912 C C . ASP A 1 248 ? 52.334 32.886 -108.668 1.00 46.75 248 ASP A C 1
ATOM 1914 O O . ASP A 1 248 ? 52.420 32.348 -107.567 1.00 46.75 248 ASP A O 1
ATOM 1918 N N . LYS A 1 249 ? 52.412 34.208 -108.853 1.00 36.72 249 LYS A N 1
ATOM 1919 C CA . LYS A 1 249 ? 52.244 35.273 -107.854 1.00 36.72 249 LYS A CA 1
ATOM 1920 C C . LYS A 1 249 ? 53.356 35.439 -106.809 1.00 36.72 249 LYS A C 1
ATOM 1922 O O . LYS A 1 249 ? 53.251 35.072 -105.643 1.00 36.72 249 LYS A O 1
ATOM 1927 N N . LEU A 1 250 ? 54.363 36.199 -107.230 1.00 39.12 250 LEU A N 1
ATOM 1928 C CA . LEU A 1 250 ? 55.184 37.046 -106.371 1.00 39.12 250 LEU A CA 1
ATOM 1929 C C . LEU A 1 250 ? 54.347 38.272 -105.946 1.00 39.12 250 LEU A C 1
ATOM 1931 O O . LEU A 1 250 ? 53.883 39.036 -106.790 1.00 39.12 250 LEU A O 1
ATOM 1935 N N . THR A 1 251 ? 54.123 38.488 -104.651 1.00 37.03 251 THR A N 1
ATOM 1936 C CA . THR A 1 251 ? 53.626 39.778 -104.140 1.00 37.03 251 THR A CA 1
ATOM 1937 C C . THR A 1 251 ? 54.452 40.159 -102.928 1.00 37.03 251 THR A C 1
ATOM 1939 O O . THR A 1 251 ? 54.162 39.734 -101.815 1.00 37.03 251 THR A O 1
ATOM 1942 N N . VAL A 1 252 ? 55.502 40.946 -103.163 1.00 40.94 252 VAL A N 1
ATOM 1943 C CA . VAL A 1 252 ? 56.284 41.587 -102.108 1.00 40.94 252 VAL A CA 1
ATOM 1944 C C . VAL A 1 252 ? 56.668 43.008 -102.554 1.00 40.94 252 VAL A C 1
ATOM 1946 O O . VAL A 1 252 ? 57.509 43.186 -103.426 1.00 40.94 252 VAL A O 1
ATOM 1949 N N . ILE A 1 253 ? 56.045 43.970 -101.858 1.00 39.53 253 ILE A N 1
ATOM 1950 C CA . ILE A 1 253 ? 56.505 45.321 -101.465 1.00 39.53 253 ILE A CA 1
ATOM 1951 C C . ILE A 1 253 ? 56.361 46.498 -102.451 1.00 39.53 253 ILE A C 1
ATOM 1953 O O . ILE A 1 253 ? 56.962 46.546 -103.517 1.00 39.53 253 ILE A O 1
ATOM 1957 N N . GLY A 1 254 ? 55.656 47.531 -101.963 1.00 32.19 254 GLY A N 1
ATOM 1958 C CA . GLY A 1 254 ? 55.677 48.904 -102.470 1.00 32.19 254 GLY A CA 1
ATOM 1959 C C . GLY A 1 254 ? 54.923 49.890 -101.560 1.00 32.19 254 GLY A C 1
ATOM 1960 O O . GLY A 1 254 ? 53.726 50.069 -101.715 1.00 32.19 254 GLY A O 1
ATOM 1961 N N . ASN A 1 255 ? 55.645 50.469 -100.593 1.00 31.50 255 ASN A N 1
ATOM 1962 C CA . ASN A 1 255 ? 55.464 51.760 -99.903 1.00 31.50 255 ASN A CA 1
ATOM 1963 C C . ASN A 1 255 ? 54.106 52.508 -99.928 1.00 31.50 255 ASN A C 1
ATOM 1965 O O . ASN A 1 255 ? 53.703 53.048 -100.948 1.00 31.50 255 ASN A O 1
ATOM 1969 N N . GLY A 1 256 ? 53.592 52.781 -98.721 1.00 33.50 256 GLY A N 1
ATOM 1970 C CA . GLY A 1 256 ? 53.282 54.151 -98.284 1.00 33.50 256 GLY A CA 1
ATOM 1971 C C . GLY A 1 256 ? 51.931 54.776 -98.666 1.00 33.50 256 GLY A C 1
ATOM 1972 O O . GLY A 1 256 ? 51.745 55.236 -99.781 1.00 33.50 256 GLY A O 1
ATOM 1973 N N . HIS A 1 257 ? 51.120 54.988 -97.621 1.00 31.23 257 HIS A N 1
ATOM 1974 C CA . HIS A 1 257 ? 50.039 55.976 -97.448 1.00 31.23 257 HIS A CA 1
ATOM 1975 C C . HIS A 1 257 ? 48.573 55.617 -97.781 1.00 31.23 257 HIS A C 1
ATOM 1977 O O . HIS A 1 257 ? 48.113 55.654 -98.915 1.00 31.23 257 HIS A O 1
ATOM 1983 N N . SER A 1 258 ? 47.823 55.552 -96.671 1.00 34.09 258 SER A N 1
ATOM 1984 C CA . SER A 1 258 ? 46.502 56.153 -96.418 1.00 34.09 258 SER A CA 1
ATOM 1985 C C . SER A 1 258 ? 45.229 55.286 -96.523 1.00 34.09 258 SER A C 1
ATOM 1987 O O . SER A 1 258 ? 44.699 55.020 -97.590 1.00 34.09 258 SER A O 1
ATOM 1989 N N . ASN A 1 259 ? 44.689 55.033 -95.322 1.00 33.81 259 ASN A N 1
ATOM 1990 C CA . ASN A 1 259 ? 43.286 55.188 -94.909 1.00 33.81 259 ASN A CA 1
ATOM 1991 C C . ASN A 1 259 ? 42.286 54.012 -95.056 1.00 33.81 259 ASN A C 1
ATOM 1993 O O . ASN A 1 259 ? 41.920 53.612 -96.154 1.00 33.81 259 ASN A O 1
ATOM 1997 N N . GLY A 1 260 ? 41.749 53.593 -93.894 1.00 32.03 260 GLY A N 1
ATOM 1998 C CA . GLY A 1 260 ? 40.564 52.735 -93.690 1.00 32.03 260 GLY A CA 1
ATOM 1999 C C . GLY A 1 260 ? 40.863 51.229 -93.606 1.00 32.03 260 GLY A C 1
ATOM 2000 O O . GLY A 1 260 ? 41.663 50.723 -94.373 1.00 32.03 260 GLY A O 1
ATOM 2001 N N . SER A 1 261 ? 40.284 50.402 -92.734 1.00 36.12 261 SER A N 1
ATOM 2002 C CA . SER A 1 261 ? 39.296 50.561 -91.661 1.00 36.12 261 SER A CA 1
ATOM 2003 C C . SER A 1 261 ? 39.098 49.175 -91.009 1.00 36.12 261 SER A C 1
ATOM 2005 O O . SER A 1 261 ? 38.940 48.194 -91.725 1.00 36.12 261 SER A O 1
ATOM 2007 N N . SER A 1 262 ? 39.079 49.120 -89.673 1.00 50.00 262 SER A N 1
ATOM 2008 C CA . SER A 1 262 ? 38.399 48.118 -88.822 1.00 50.00 262 SER A CA 1
ATOM 2009 C C . SER A 1 262 ? 38.548 46.608 -89.119 1.00 50.00 262 SER A C 1
ATOM 2011 O O . SER A 1 262 ? 37.704 46.040 -89.805 1.00 50.00 262 SER A O 1
ATOM 2013 N N . ASP A 1 263 ? 39.484 45.913 -88.453 1.00 49.28 263 ASP A N 1
ATOM 2014 C CA . ASP A 1 263 ? 39.353 44.445 -88.275 1.00 49.28 263 ASP A CA 1
ATOM 2015 C C . ASP A 1 263 ? 40.000 43.853 -86.999 1.00 49.28 263 ASP A C 1
ATOM 2017 O O . ASP A 1 263 ? 40.307 42.669 -86.914 1.00 49.28 263 ASP A O 1
ATOM 2021 N N . LEU A 1 264 ? 40.208 44.670 -85.958 1.00 52.66 264 LEU A N 1
ATOM 2022 C CA . LEU A 1 264 ? 40.722 44.196 -84.655 1.00 52.66 264 LEU A CA 1
ATOM 2023 C C . LEU A 1 264 ? 39.755 44.424 -83.481 1.00 52.66 264 LEU A C 1
ATOM 2025 O O . LEU A 1 264 ? 39.938 43.862 -82.407 1.00 52.66 264 LEU A O 1
ATOM 2029 N N . ALA A 1 265 ? 38.690 45.205 -83.680 1.00 52.62 265 ALA A N 1
ATOM 2030 C CA . ALA A 1 265 ? 37.703 45.495 -82.638 1.00 52.62 265 ALA A CA 1
ATOM 2031 C C . ALA A 1 265 ? 36.516 44.509 -82.626 1.00 52.62 265 ALA A C 1
ATOM 2033 O O . ALA A 1 265 ? 35.829 44.383 -81.620 1.00 52.62 265 ALA A O 1
ATOM 2034 N N . THR A 1 266 ? 36.277 43.770 -83.711 1.00 54.56 266 THR A N 1
ATOM 2035 C CA . THR A 1 266 ? 35.150 42.825 -83.857 1.00 54.56 266 THR A CA 1
ATOM 2036 C C . THR A 1 266 ? 35.503 41.396 -83.433 1.00 54.56 266 THR A C 1
ATOM 2038 O O . THR A 1 266 ? 34.618 40.631 -83.047 1.00 54.56 266 THR A O 1
ATOM 2041 N N . THR A 1 267 ? 36.791 41.045 -83.418 1.00 55.12 267 THR A N 1
ATOM 2042 C CA . THR A 1 267 ? 37.317 39.768 -82.903 1.00 55.12 267 THR A CA 1
ATOM 2043 C C . THR A 1 267 ? 37.454 39.755 -81.378 1.00 55.12 267 THR A C 1
ATOM 2045 O O . THR A 1 267 ? 37.400 38.687 -80.774 1.00 55.12 267 THR A O 1
ATOM 2048 N N . LEU A 1 268 ? 37.509 40.928 -80.738 1.00 50.12 268 LEU A N 1
ATOM 2049 C CA . LEU A 1 268 ? 37.503 41.065 -79.274 1.00 50.12 268 LEU A CA 1
ATOM 2050 C C . LEU A 1 268 ? 36.097 41.220 -78.669 1.00 50.12 268 LEU A C 1
ATOM 2052 O O . LEU A 1 268 ? 35.913 40.985 -77.479 1.00 50.12 268 LEU A O 1
ATOM 2056 N N . VAL A 1 269 ? 35.082 41.562 -79.469 1.00 56.38 269 VAL A N 1
ATOM 2057 C CA . VAL A 1 269 ? 33.694 41.688 -78.980 1.00 56.38 269 VAL A CA 1
ATOM 2058 C C . VAL A 1 269 ? 32.951 40.343 -78.982 1.00 56.38 269 VAL A C 1
ATOM 2060 O O . VAL A 1 269 ? 32.068 40.134 -78.155 1.00 56.38 269 VAL A O 1
ATOM 2063 N N . LYS A 1 270 ? 33.354 39.368 -79.810 1.00 52.16 270 LYS A N 1
ATOM 2064 C CA . LYS A 1 270 ? 32.732 38.025 -79.823 1.00 52.16 270 LYS A CA 1
ATOM 2065 C C . LYS A 1 270 ? 33.239 37.068 -78.737 1.00 52.16 270 LYS A C 1
ATOM 2067 O O . LYS A 1 270 ? 32.565 36.087 -78.442 1.00 52.16 270 LYS A O 1
ATOM 2072 N N . THR A 1 271 ? 34.365 37.364 -78.089 1.00 55.22 271 THR A N 1
ATOM 2073 C CA . THR A 1 271 ? 34.887 36.565 -76.966 1.00 55.22 271 THR A CA 1
ATOM 2074 C C . THR A 1 271 ? 34.339 37.003 -75.603 1.00 55.22 271 THR A C 1
ATOM 2076 O O . THR A 1 271 ? 34.467 36.258 -74.635 1.00 55.22 271 THR A O 1
ATOM 2079 N N . ASN A 1 272 ? 33.665 38.156 -75.511 1.00 49.19 272 ASN A N 1
ATOM 2080 C CA . ASN A 1 272 ? 33.135 38.669 -74.242 1.00 49.19 272 ASN A CA 1
ATOM 2081 C C . ASN A 1 272 ? 31.681 38.237 -73.949 1.00 49.19 272 ASN A C 1
ATOM 2083 O O . ASN A 1 272 ? 31.305 38.084 -72.789 1.00 49.19 272 ASN A O 1
ATOM 2087 N N . GLU A 1 273 ? 30.860 37.964 -74.968 1.00 57.72 273 GLU A N 1
ATOM 2088 C CA . GLU A 1 273 ? 29.502 37.430 -74.746 1.00 57.72 273 GLU A CA 1
ATOM 2089 C C . GLU A 1 273 ? 29.484 35.915 -74.490 1.00 57.72 273 GLU A C 1
ATOM 2091 O O . GLU A 1 273 ? 28.625 35.421 -73.760 1.00 57.72 273 GLU A O 1
ATOM 2096 N N . GLN A 1 274 ? 30.468 35.170 -75.004 1.00 53.53 274 GLN A N 1
ATOM 2097 C CA . GLN A 1 274 ? 30.541 33.716 -74.811 1.00 53.53 274 GLN A CA 1
ATOM 2098 C C . GLN A 1 274 ? 31.142 33.304 -73.459 1.00 53.53 274 GLN A C 1
ATOM 2100 O O . GLN A 1 274 ? 30.826 32.229 -72.957 1.00 53.53 274 GLN A O 1
ATOM 2105 N N . ILE A 1 275 ? 31.929 34.170 -72.813 1.00 54.59 275 ILE A N 1
ATOM 2106 C CA . ILE A 1 275 ? 32.421 33.924 -71.447 1.00 54.59 275 ILE A CA 1
ATOM 2107 C C . ILE A 1 275 ? 31.341 34.279 -70.407 1.00 54.59 275 ILE A C 1
ATOM 2109 O O . ILE A 1 275 ? 31.196 33.581 -69.407 1.00 54.59 275 ILE A O 1
ATOM 2113 N N . LYS A 1 276 ? 30.490 35.278 -70.683 1.00 51.41 276 LYS A N 1
ATOM 2114 C CA . LYS A 1 276 ? 29.380 35.687 -69.803 1.00 51.41 276 LYS A CA 1
ATOM 2115 C C . LYS A 1 276 ? 28.275 34.628 -69.675 1.00 51.41 276 LYS A C 1
ATOM 2117 O O . LYS A 1 276 ? 27.696 34.481 -68.601 1.00 51.41 276 LYS A O 1
ATOM 2122 N N . ALA A 1 277 ? 28.015 33.862 -70.737 1.00 56.06 277 ALA A N 1
ATOM 2123 C CA . ALA A 1 277 ? 27.017 32.788 -70.733 1.00 56.06 277 ALA A CA 1
ATOM 2124 C C . ALA A 1 277 ? 27.496 31.492 -70.045 1.00 56.06 277 ALA A C 1
ATOM 2126 O O . ALA A 1 277 ? 26.667 30.673 -69.657 1.00 56.06 277 ALA A O 1
ATOM 2127 N N . ALA A 1 278 ? 28.812 31.306 -69.873 1.00 55.28 278 ALA A N 1
ATOM 2128 C CA . ALA A 1 278 ? 29.392 30.062 -69.362 1.00 55.28 278 ALA A CA 1
ATOM 2129 C C . ALA A 1 278 ? 29.860 30.127 -67.896 1.00 55.28 278 ALA A C 1
ATOM 2131 O O . ALA A 1 278 ? 30.005 29.079 -67.273 1.00 55.28 278 ALA A O 1
ATOM 2132 N N . THR A 1 279 ? 30.096 31.315 -67.321 1.00 61.69 279 THR A N 1
ATOM 2133 C CA . THR A 1 279 ? 30.674 31.421 -65.963 1.00 61.69 279 THR A CA 1
ATOM 2134 C C . THR A 1 279 ? 29.951 32.361 -65.000 1.00 61.69 279 THR A C 1
ATOM 2136 O O . THR A 1 279 ? 30.342 32.418 -63.841 1.00 61.69 279 THR A O 1
ATOM 2139 N N . GLY A 1 280 ? 28.876 33.050 -65.409 1.00 53.41 280 GLY A N 1
ATOM 2140 C CA . GLY A 1 280 ? 27.930 33.706 -64.486 1.00 53.41 280 GLY A CA 1
ATOM 2141 C C . GLY A 1 280 ? 28.500 34.774 -63.535 1.00 53.41 280 GLY A C 1
ATOM 2142 O O . GLY A 1 280 ? 27.824 35.148 -62.579 1.00 53.41 280 GLY A O 1
ATOM 2143 N N . VAL A 1 281 ? 29.716 35.282 -63.767 1.00 62.25 281 VAL A N 1
ATOM 2144 C CA . VAL A 1 281 ? 30.389 36.242 -62.876 1.00 62.25 281 VAL A CA 1
ATOM 2145 C C . VAL A 1 281 ? 30.733 37.529 -63.634 1.00 62.25 281 VAL A C 1
ATOM 2147 O O . VAL A 1 281 ? 31.593 37.550 -64.511 1.00 62.25 281 VAL A O 1
ATOM 2150 N N . ASP A 1 282 ? 30.065 38.628 -63.263 1.00 56.06 282 ASP A N 1
ATOM 2151 C CA . ASP A 1 282 ? 30.317 39.989 -63.758 1.00 56.06 282 ASP A CA 1
ATOM 2152 C C . ASP A 1 282 ? 31.528 40.618 -63.031 1.00 56.06 282 ASP A C 1
ATOM 2154 O O . ASP A 1 282 ? 31.407 41.226 -61.963 1.00 56.06 282 ASP A O 1
ATOM 2158 N N . ILE A 1 283 ? 32.709 40.545 -63.646 1.00 57.47 283 ILE A N 1
ATOM 2159 C CA . ILE A 1 283 ? 33.948 41.168 -63.146 1.00 57.47 283 ILE A CA 1
ATOM 2160 C C . ILE A 1 283 ? 33.874 42.712 -62.969 1.00 57.47 283 ILE A C 1
ATOM 2162 O O . ILE A 1 283 ? 34.493 43.209 -62.025 1.00 57.47 283 ILE A O 1
ATOM 2166 N N . PRO A 1 284 ? 33.091 43.517 -63.728 1.00 53.03 284 PRO A N 1
ATOM 2167 C CA . PRO A 1 284 ? 33.039 44.963 -63.472 1.00 53.03 284 PRO A CA 1
ATOM 2168 C C . PRO A 1 284 ? 32.249 45.365 -62.209 1.00 53.03 284 PRO A C 1
ATOM 2170 O O . PRO A 1 284 ? 32.411 46.493 -61.743 1.00 53.03 284 PRO A O 1
ATOM 2173 N N . LYS A 1 285 ? 31.454 44.461 -61.607 1.00 52.59 285 LYS A N 1
ATOM 2174 C CA . LYS A 1 285 ? 30.763 44.702 -60.318 1.00 52.59 285 LYS A CA 1
ATOM 2175 C C . LYS A 1 285 ? 31.641 44.413 -59.094 1.00 52.59 285 LYS A C 1
ATOM 2177 O O . LYS A 1 285 ? 31.438 45.013 -58.043 1.00 52.59 285 LYS A O 1
ATOM 2182 N N . LEU A 1 286 ? 32.652 43.553 -59.231 1.00 54.97 286 LEU A N 1
ATOM 2183 C CA . LEU A 1 286 ? 33.616 43.254 -58.161 1.00 54.97 286 LEU A CA 1
ATOM 2184 C C . LEU A 1 286 ? 34.720 44.318 -58.031 1.00 54.97 286 LEU A C 1
ATOM 2186 O O . LEU A 1 286 ? 35.330 44.450 -56.972 1.00 54.97 286 LEU A O 1
ATOM 2190 N N . LEU A 1 287 ? 34.953 45.115 -59.080 1.00 55.22 287 LEU A N 1
ATOM 2191 C CA . LEU A 1 287 ? 35.904 46.231 -59.039 1.00 55.22 287 LEU A CA 1
ATOM 2192 C C . LEU A 1 287 ? 35.300 47.504 -58.415 1.00 55.22 287 LEU A C 1
ATOM 2194 O O . LEU A 1 287 ? 36.021 48.301 -57.824 1.00 55.22 287 LEU A O 1
ATOM 2198 N N . THR A 1 288 ? 33.976 47.677 -58.485 1.00 52.03 288 THR A N 1
ATOM 2199 C CA . THR A 1 288 ? 33.259 48.801 -57.853 1.00 52.03 288 THR A CA 1
ATOM 2200 C C . THR A 1 288 ? 32.944 48.546 -56.377 1.00 52.03 288 THR A C 1
ATOM 2202 O O . THR A 1 288 ? 32.919 49.494 -55.597 1.00 52.03 288 THR A O 1
ATOM 2205 N N . SER A 1 289 ? 32.808 47.286 -55.943 1.00 50.53 289 SER A N 1
ATOM 2206 C CA . SER A 1 289 ? 32.598 46.954 -54.523 1.00 50.53 289 SER A CA 1
ATOM 2207 C C . SER A 1 289 ? 33.854 47.112 -53.652 1.00 50.53 289 SER A C 1
ATOM 2209 O O . SER A 1 289 ? 33.750 47.105 -52.429 1.00 50.53 289 SER A O 1
ATOM 2211 N N . LYS A 1 290 ? 35.044 47.257 -54.255 1.00 48.62 290 LYS A N 1
ATOM 2212 C CA . LYS A 1 290 ? 36.316 47.485 -53.545 1.00 48.62 290 LYS A CA 1
ATOM 2213 C C . LYS A 1 290 ? 36.826 48.932 -53.578 1.00 48.62 290 LYS A C 1
ATOM 2215 O O . LYS A 1 290 ? 37.873 49.193 -52.994 1.00 48.62 290 LYS A O 1
ATOM 2220 N N . LEU A 1 291 ? 36.094 49.871 -54.187 1.00 47.38 291 LEU A N 1
ATOM 2221 C CA . LEU A 1 291 ? 36.467 51.297 -54.227 1.00 47.38 291 LEU A CA 1
ATOM 2222 C C . LEU A 1 291 ? 35.467 52.245 -53.539 1.00 47.38 291 LEU A C 1
ATOM 2224 O O . LEU A 1 291 ? 35.585 53.459 -53.666 1.00 47.38 291 LEU A O 1
ATOM 2228 N N . GLY A 1 292 ? 34.515 51.716 -52.771 1.00 43.88 292 GLY A N 1
ATOM 2229 C CA . GLY A 1 292 ? 33.543 52.527 -52.036 1.00 43.88 292 GLY A CA 1
ATOM 2230 C C . GLY A 1 292 ? 33.092 51.852 -50.748 1.00 43.88 292 GLY A C 1
ATOM 2231 O O . GLY A 1 292 ? 31.970 51.366 -50.674 1.00 43.88 292 GLY A O 1
ATOM 2232 N N . ALA A 1 293 ? 33.972 51.805 -49.747 1.00 36.56 293 ALA A N 1
ATOM 2233 C CA . ALA A 1 293 ? 33.632 51.408 -48.383 1.00 36.56 293 ALA A CA 1
ATOM 2234 C C . ALA A 1 293 ? 33.888 52.592 -47.437 1.00 36.56 293 ALA A C 1
ATOM 2236 O O . ALA A 1 293 ? 35.028 52.900 -47.095 1.00 36.56 293 ALA A O 1
ATOM 2237 N N . THR A 1 294 ? 32.813 53.271 -47.042 1.00 36.41 294 THR A N 1
ATOM 2238 C CA . THR A 1 294 ? 32.779 54.187 -45.895 1.00 36.41 294 THR A CA 1
ATOM 2239 C C . THR A 1 294 ? 32.696 53.357 -44.609 1.00 36.41 294 THR A C 1
ATOM 2241 O O . THR A 1 294 ? 31.872 52.442 -44.562 1.00 36.41 294 THR A O 1
ATOM 2244 N N . PRO A 1 295 ? 33.486 53.644 -43.558 1.00 43.44 295 PRO A N 1
ATOM 2245 C CA . PRO A 1 295 ? 33.324 52.998 -42.264 1.00 43.44 295 PRO A CA 1
ATOM 2246 C C . PRO A 1 295 ? 32.465 53.862 -41.329 1.00 43.44 295 PRO A C 1
ATOM 2248 O O . PRO A 1 295 ? 32.712 55.057 -41.185 1.00 43.44 295 PRO A O 1
ATOM 2251 N N . ALA A 1 296 ? 31.507 53.247 -40.636 1.00 33.44 296 ALA A N 1
ATOM 2252 C CA . ALA A 1 296 ? 31.128 53.673 -39.290 1.00 33.44 296 ALA A CA 1
ATOM 2253 C C . ALA A 1 296 ? 30.608 52.464 -38.478 1.00 33.44 296 ALA A C 1
ATOM 2255 O O . ALA A 1 296 ? 29.888 51.640 -39.047 1.00 33.44 296 ALA A O 1
ATOM 2256 N N . PRO A 1 297 ? 30.998 52.316 -37.196 1.00 48.81 297 PRO A N 1
ATOM 2257 C CA . PRO A 1 297 ? 30.999 51.041 -36.476 1.00 48.81 297 PRO A CA 1
ATOM 2258 C C . PRO A 1 297 ? 29.903 50.928 -35.400 1.00 48.81 297 PRO A C 1
ATOM 2260 O O . PRO A 1 297 ? 29.257 51.910 -35.040 1.00 48.81 297 PRO A O 1
ATOM 2263 N N . ALA A 1 298 ? 29.755 49.725 -34.838 1.00 33.28 298 ALA A N 1
ATOM 2264 C CA . ALA A 1 298 ? 29.071 49.484 -33.570 1.00 33.28 298 ALA A CA 1
ATOM 2265 C C . ALA A 1 298 ? 30.098 49.211 -32.449 1.00 33.28 298 ALA A C 1
ATOM 2267 O O . ALA A 1 298 ? 30.977 48.369 -32.620 1.00 33.28 298 ALA A O 1
ATOM 2268 N N . THR A 1 299 ? 29.907 49.929 -31.332 1.00 37.41 299 THR A N 1
ATOM 2269 C CA . THR A 1 299 ? 30.230 49.609 -29.921 1.00 37.41 299 THR A CA 1
ATOM 2270 C C . THR A 1 299 ? 31.687 49.387 -29.494 1.00 37.41 299 THR A C 1
ATOM 2272 O O . THR A 1 299 ? 32.175 48.263 -29.560 1.00 37.41 299 THR A O 1
ATOM 2275 N N . GLU A 1 300 ? 32.313 50.437 -28.944 1.00 32.88 300 GLU A N 1
ATOM 2276 C CA . GLU A 1 300 ? 32.683 50.599 -27.515 1.00 32.88 300 GLU A CA 1
ATOM 2277 C C . GLU A 1 300 ? 32.987 52.079 -27.215 1.00 32.88 300 GLU A C 1
ATOM 2279 O O . GLU A 1 300 ? 33.531 52.756 -28.119 1.00 32.88 300 GLU A O 1
#

Radius of gyration: 84.21 Å; chains: 1; bounding box: 150×73×212 Å

Sequence (300 aa):
KSRAEIMKVARETLEGNLRGVMATLTPEQVNQDKEAFAVKLTEEAEHDLTNIGLVLDTLKIQNVTDEVGYLDAIGRMRSADIRKKAQVAEALAQSQAQIQKWSNTREAELAKLTAQIEVAKKDNERRIGDARTRRGAMIAEERAEVQAQI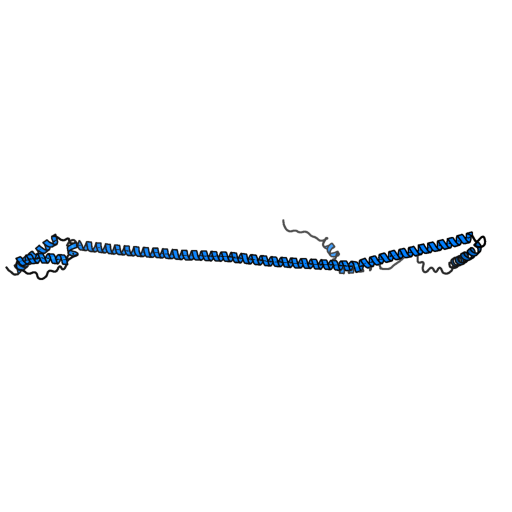AQATAEISMQEARIEQVRRRLRADVVEPAEAARRRAEENAKAAAADIVEQGRATAEVLGHLATTYRNSGTSGRDVLLMQKLVPMLKRVSGTIGDIRIDKLTVIGNGHSNGSSDLATTLVKTNEQIKAATGVDIPKLLTSKLGATPAPATE

pLDDT: mean 79.28, std 19.65, range [31.23, 98.06]